Protein AF-A0A7X3VNU6-F1 (afdb_monomer_lite)

Radius of gyration: 30.71 Å; chains: 1; bounding box: 74×87×66 Å

Foldseek 3Di:
DVVVVVVVVVVVVVVVVVVVVVVVPDPQPWDFAFAQDDDDDPPPDPDPDPPPDDDDDDDDDDDDDDDDDDDDDDDDDDDDDPPDDDPDPPVVVVVVVVVVVVPPDDDPPPPPDPPPRPRPGDTDGLVRLLVVLLVLDALVVLCVVVVHDADPQQWDQDPPPRDRQKGWDPDPVVPDGIWIAGVPPGHPTGHNLSVQCVVVVHDSSVSSVVSCVVSVVGD

Sequence (219 aa):
MKRISIVITLLFCIGGLIALWNANRTPSEVITIYKTVPYTPKSIRPTPVQNVQSPTSVPVAETERTADPDEREKKEVLLEDDAKLMPEADAFSEWLEQLDTELSEGPLSEE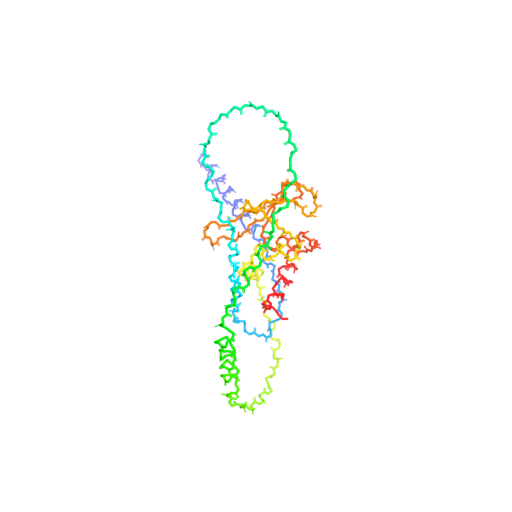RGEVAETDTATEIPYSELSRMVREAYTMESILNEYDIYVDELGKDVCPKCVTYNFHIARSQTGQDHDQWCCFECNPRGGDVIDFVSWMEGIDVTIAARDLAERAGLLK

Secondary structure (DSSP, 8-state):
-HHHHHHHHHHHHHHHHHHHHHHT-----EEEEE--S-------PPPP--------PPP-----------------------------SHHHHHHHHHHHHTTS----------------EEEEEHHHHHHHHHHH--HHHHHHHTT----TTSEE--TTT--S-EEEE--SSSSSPPEEEETTTEEEEESHHHHHHHHHT--HHHHHHHHHHHTTS--

Structure (mmCIF, N/CA/C/O backbone):
data_AF-A0A7X3VNU6-F1
#
_entry.id   AF-A0A7X3VNU6-F1
#
loop_
_atom_site.group_PDB
_atom_site.id
_atom_site.type_symbol
_atom_site.label_atom_id
_atom_site.label_alt_id
_atom_site.label_comp_id
_atom_site.label_asym_id
_atom_site.label_entity_id
_atom_site.label_seq_id
_atom_site.pdbx_PDB_ins_code
_atom_site.Cartn_x
_atom_site.Cartn_y
_atom_site.Cartn_z
_atom_site.occupancy
_atom_site.B_iso_or_equiv
_atom_site.auth_seq_id
_atom_site.auth_comp_id
_atom_site.auth_asym_id
_atom_site.auth_atom_id
_atom_site.pdbx_PDB_model_num
ATOM 1 N N . MET A 1 1 ? -18.177 56.290 -3.190 1.00 61.28 1 MET A N 1
ATOM 2 C CA . MET A 1 1 ? -18.758 55.042 -3.743 1.00 61.28 1 MET A CA 1
ATOM 3 C C . MET A 1 1 ? -17.722 53.973 -4.122 1.00 61.28 1 MET A C 1
ATOM 5 O O . MET A 1 1 ? -17.966 52.819 -3.815 1.00 61.28 1 MET A O 1
ATOM 9 N N . LYS A 1 2 ? -16.542 54.297 -4.683 1.00 66.62 2 LYS A N 1
ATOM 10 C CA . LYS A 1 2 ? -15.538 53.281 -5.099 1.00 66.62 2 LYS A CA 1
ATOM 11 C C . LYS A 1 2 ? -14.983 52.359 -3.992 1.00 66.62 2 LYS A C 1
ATOM 13 O O . LYS A 1 2 ? -14.611 51.234 -4.287 1.00 66.62 2 LYS A O 1
ATOM 18 N N . ARG A 1 3 ? -14.951 52.790 -2.723 1.00 70.75 3 ARG A N 1
ATOM 19 C CA . ARG A 1 3 ? -14.400 51.977 -1.615 1.00 70.75 3 ARG A CA 1
ATOM 20 C C . ARG A 1 3 ? -15.309 50.826 -1.162 1.00 70.75 3 ARG A C 1
ATOM 22 O O . ARG A 1 3 ? -14.803 49.839 -0.652 1.00 70.75 3 ARG A O 1
ATOM 29 N N . ILE A 1 4 ? -16.622 50.921 -1.390 1.00 80.12 4 ILE A N 1
ATOM 30 C CA . ILE A 1 4 ? -17.582 49.881 -0.973 1.00 80.12 4 ILE A CA 1
ATOM 31 C C . ILE A 1 4 ? -17.484 48.653 -1.893 1.00 80.12 4 ILE A C 1
ATOM 33 O O . ILE A 1 4 ? -17.593 47.523 -1.430 1.00 80.12 4 ILE A O 1
ATOM 37 N N . SER A 1 5 ? -17.178 48.860 -3.178 1.00 77.75 5 SER A N 1
ATOM 38 C CA . SER A 1 5 ? -17.085 47.769 -4.156 1.00 77.75 5 SER A CA 1
ATOM 39 C C . SER A 1 5 ? -15.941 46.790 -3.873 1.00 77.75 5 SER A C 1
ATOM 41 O O . SER A 1 5 ? -16.084 45.614 -4.170 1.00 77.75 5 SER A O 1
ATOM 43 N N . ILE A 1 6 ? -14.825 47.247 -3.292 1.00 81.31 6 ILE A N 1
ATOM 44 C CA . ILE A 1 6 ? -13.657 46.388 -3.021 1.00 81.31 6 ILE A CA 1
ATOM 45 C C . ILE A 1 6 ? -13.939 45.432 -1.853 1.00 81.31 6 ILE A C 1
ATOM 47 O O . ILE A 1 6 ? -13.538 44.273 -1.895 1.00 81.31 6 ILE A O 1
ATOM 51 N N . VAL A 1 7 ? -14.670 45.895 -0.833 1.00 81.00 7 VAL A N 1
ATOM 52 C CA . VAL A 1 7 ? -14.984 45.091 0.361 1.00 81.00 7 VAL A CA 1
ATOM 53 C C . VAL A 1 7 ? -15.926 43.935 0.017 1.00 81.00 7 VAL A C 1
ATOM 55 O O . VAL A 1 7 ? -15.736 42.824 0.503 1.00 81.00 7 VAL A O 1
ATOM 58 N N . ILE A 1 8 ? -16.900 44.167 -0.868 1.00 82.31 8 ILE A N 1
ATOM 59 C CA . ILE A 1 8 ? -17.864 43.137 -1.279 1.00 82.31 8 ILE A CA 1
ATOM 60 C C . ILE A 1 8 ? -17.162 42.025 -2.073 1.00 82.31 8 ILE A C 1
ATOM 62 O O . ILE A 1 8 ? -17.376 40.851 -1.784 1.00 82.31 8 ILE A O 1
ATOM 66 N N . THR A 1 9 ? -16.270 42.365 -3.010 1.00 82.06 9 THR A N 1
ATOM 67 C CA . THR A 1 9 ? -15.532 41.355 -3.789 1.00 82.06 9 THR A CA 1
ATOM 68 C C . THR A 1 9 ? -14.632 40.491 -2.903 1.00 82.06 9 THR A C 1
ATOM 70 O O . THR A 1 9 ? -14.572 39.279 -3.083 1.00 82.06 9 THR A O 1
ATOM 73 N N . LEU A 1 10 ? -13.979 41.089 -1.901 1.00 84.31 10 LEU A N 1
ATOM 74 C CA . LEU A 1 10 ? -13.117 40.364 -0.962 1.00 84.31 10 LEU A CA 1
ATOM 75 C C . LEU A 1 10 ? -13.906 39.368 -0.097 1.00 84.31 10 LEU A C 1
ATOM 77 O O . LEU A 1 10 ? -13.455 38.241 0.100 1.00 84.31 10 LEU A O 1
ATOM 81 N N . LEU A 1 11 ? -15.105 39.747 0.356 1.00 84.62 11 LEU A N 1
ATOM 82 C CA . LEU A 1 11 ? -15.984 38.857 1.121 1.00 84.62 11 LEU A CA 1
ATOM 83 C C . LEU A 1 11 ? -16.478 37.667 0.285 1.00 84.62 11 LEU A C 1
ATOM 85 O O . LEU A 1 11 ? -16.522 36.549 0.796 1.00 84.62 11 LEU A O 1
ATOM 89 N N . PHE A 1 12 ? -16.778 37.872 -1.003 1.00 83.19 12 PHE A N 1
ATOM 90 C CA . PHE A 1 12 ? -17.150 36.776 -1.904 1.00 83.19 12 PHE A CA 1
ATOM 91 C C . PHE A 1 12 ? -15.991 35.803 -2.159 1.00 83.19 12 PHE A C 1
ATOM 93 O O . PHE A 1 12 ? -16.209 34.592 -2.156 1.00 83.19 12 PHE A O 1
ATOM 100 N N . CYS A 1 13 ? -14.758 36.298 -2.308 1.00 84.06 13 CYS A N 1
ATOM 101 C CA . CYS A 1 13 ? -13.587 35.432 -2.477 1.00 84.06 13 CYS A CA 1
ATOM 102 C C . CYS A 1 13 ? -13.317 34.574 -1.232 1.00 84.06 13 CYS A C 1
ATOM 104 O O . CYS A 1 13 ? -13.060 33.378 -1.352 1.00 84.06 13 CYS A O 1
ATOM 106 N N . ILE A 1 14 ? -13.417 35.159 -0.034 1.00 85.38 14 ILE A N 1
ATOM 107 C CA . ILE A 1 14 ? -13.205 34.424 1.223 1.00 85.38 14 ILE A CA 1
ATOM 108 C C . ILE A 1 14 ? -14.324 33.395 1.440 1.00 85.38 14 ILE A C 1
ATOM 110 O O . ILE A 1 14 ? -14.041 32.248 1.782 1.00 85.38 14 ILE A O 1
ATOM 114 N N . GLY A 1 15 ? -15.583 33.763 1.178 1.00 83.56 15 GLY A N 1
ATOM 115 C CA . GLY A 1 15 ? -16.717 32.838 1.273 1.00 83.56 15 GLY A CA 1
ATOM 116 C C . GLY A 1 15 ? -16.603 31.648 0.314 1.00 83.56 15 GLY A C 1
ATOM 117 O O . GLY A 1 15 ? -16.855 30.513 0.715 1.00 83.56 15 GLY A O 1
ATOM 118 N N . GLY A 1 16 ? -16.150 31.887 -0.923 1.00 81.31 16 GLY A N 1
ATOM 119 C CA . GLY A 1 16 ? -15.901 30.830 -1.907 1.00 81.31 16 GLY A CA 1
ATOM 120 C C . GLY A 1 16 ? -14.796 29.862 -1.480 1.00 81.31 16 GLY A C 1
ATOM 121 O O . GLY A 1 16 ? -14.968 28.650 -1.597 1.00 81.31 16 GLY A O 1
ATOM 122 N N . LEU A 1 17 ? -13.698 30.375 -0.915 1.00 81.88 17 LEU A N 1
ATOM 123 C CA . LEU A 1 17 ? -12.600 29.543 -0.409 1.00 81.88 17 LEU A CA 1
ATOM 124 C C . LEU A 1 17 ? -13.029 28.677 0.784 1.00 81.88 17 LEU A C 1
ATOM 126 O O . LEU A 1 17 ? -12.665 27.506 0.842 1.00 81.88 17 LEU A O 1
ATOM 130 N N . ILE A 1 18 ? -13.846 29.207 1.698 1.00 79.06 18 ILE A N 1
ATOM 131 C CA . ILE A 1 18 ? -14.364 28.436 2.841 1.00 79.06 18 ILE A CA 1
ATOM 132 C C . ILE A 1 18 ? -15.341 27.346 2.374 1.00 79.06 18 ILE A C 1
ATOM 134 O O . ILE A 1 18 ? -15.288 26.221 2.869 1.00 79.06 18 ILE A O 1
ATOM 138 N N . ALA A 1 19 ? -16.206 27.646 1.399 1.00 75.00 19 ALA A N 1
ATOM 139 C CA . ALA A 1 19 ? -17.130 26.663 0.835 1.00 75.00 19 ALA A CA 1
ATOM 140 C C . ALA A 1 19 ? -16.390 25.522 0.116 1.00 75.00 19 ALA A C 1
ATOM 142 O O . ALA A 1 19 ? -16.727 24.358 0.318 1.00 75.00 19 ALA A O 1
ATOM 143 N N . LEU A 1 20 ? -15.340 25.839 -0.651 1.00 75.06 20 LEU A N 1
ATOM 144 C CA . LEU A 1 20 ? -14.456 24.846 -1.273 1.00 75.06 20 LEU A CA 1
ATOM 145 C C . LEU A 1 20 ? -13.730 23.988 -0.232 1.00 75.06 20 LEU A C 1
ATOM 147 O O . LEU A 1 20 ? -13.593 22.781 -0.418 1.00 75.06 20 LEU A O 1
ATOM 151 N N . TRP A 1 21 ? -13.310 24.585 0.884 1.00 74.25 21 TRP A N 1
ATOM 152 C CA . TRP A 1 21 ? -12.619 23.851 1.940 1.00 74.25 21 TRP A CA 1
ATOM 153 C C . TRP A 1 21 ? -13.542 22.881 2.691 1.00 74.25 21 TRP A C 1
ATOM 155 O O . TRP A 1 21 ? -13.126 21.773 3.023 1.00 74.25 21 TRP A O 1
ATOM 165 N N . ASN A 1 22 ? -14.811 23.252 2.891 1.00 70.44 22 ASN A N 1
ATOM 166 C CA . ASN A 1 22 ? -15.811 22.360 3.486 1.00 70.44 22 ASN A CA 1
ATOM 167 C C . ASN A 1 22 ? -16.333 21.299 2.511 1.00 70.44 22 ASN A C 1
ATOM 169 O O . ASN A 1 22 ? -16.587 20.179 2.939 1.00 70.44 22 ASN A O 1
ATOM 173 N N . ALA A 1 23 ? -16.461 21.608 1.217 1.00 67.19 23 ALA A N 1
ATOM 174 C CA . ALA A 1 23 ? -16.879 20.627 0.213 1.00 67.19 23 ALA A CA 1
ATOM 175 C C . ALA A 1 23 ? -15.852 19.497 0.029 1.00 67.19 23 ALA A C 1
ATOM 177 O O . ALA A 1 23 ? -16.220 18.390 -0.348 1.00 67.19 23 ALA A O 1
ATOM 178 N N . ASN A 1 24 ? -14.577 19.760 0.333 1.00 63.06 24 ASN A N 1
ATOM 179 C CA . ASN A 1 24 ? -13.514 18.761 0.248 1.00 63.06 24 ASN A CA 1
ATOM 180 C C . ASN A 1 24 ? -13.397 17.872 1.500 1.00 63.06 24 ASN A C 1
ATOM 182 O O . ASN A 1 24 ? -12.550 16.984 1.542 1.00 63.06 24 ASN A O 1
ATOM 186 N N . ARG A 1 25 ? -14.229 18.096 2.528 1.00 50.75 25 ARG A N 1
ATOM 187 C CA . ARG A 1 25 ? -14.423 17.126 3.610 1.00 50.75 25 ARG A CA 1
ATOM 188 C C . ARG A 1 25 ? -15.476 16.129 3.153 1.00 50.75 25 ARG A C 1
ATOM 190 O O . ARG A 1 25 ? -16.649 16.244 3.504 1.00 50.75 25 ARG A O 1
ATOM 197 N N . THR A 1 26 ? -15.057 15.179 2.326 1.00 53.78 26 THR A N 1
ATOM 198 C CA . THR A 1 26 ? -15.848 13.976 2.077 1.00 53.78 26 THR A CA 1
ATOM 199 C C . THR A 1 26 ? -16.214 13.344 3.424 1.00 53.78 26 THR A C 1
ATOM 201 O O . THR A 1 26 ? -15.378 13.332 4.334 1.00 53.78 26 THR A O 1
ATOM 204 N N . PRO A 1 27 ? -17.468 12.887 3.602 1.00 53.38 27 PRO A N 1
ATOM 205 C CA . PRO A 1 27 ? -17.862 12.191 4.818 1.00 53.38 27 PRO A CA 1
ATOM 206 C C . PRO A 1 27 ? -16.894 11.027 5.010 1.00 53.38 27 PRO A C 1
ATOM 208 O O . PRO A 1 27 ? -16.699 10.235 4.091 1.00 53.38 27 PRO A O 1
ATOM 211 N N . SER A 1 28 ? -16.232 10.986 6.167 1.00 54.31 28 SER A N 1
ATOM 212 C CA . SER A 1 28 ? -15.341 9.888 6.522 1.00 54.31 28 SER A CA 1
ATOM 213 C C . SER A 1 28 ? -16.142 8.602 6.408 1.00 54.31 28 SER A C 1
ATOM 215 O O . SER A 1 28 ? -17.115 8.424 7.142 1.00 54.31 28 SER A O 1
ATOM 217 N N . GLU A 1 29 ? -15.778 7.754 5.458 1.00 62.72 29 GLU A N 1
ATOM 218 C CA . GLU A 1 29 ? -16.404 6.458 5.274 1.00 62.72 29 GLU A CA 1
ATOM 219 C C . GLU A 1 29 ? -16.123 5.640 6.539 1.00 62.72 29 GLU A C 1
ATOM 221 O O . GLU A 1 29 ? -14.975 5.331 6.875 1.00 62.72 29 GLU A O 1
ATOM 226 N N . VAL A 1 30 ? -17.171 5.436 7.338 1.00 60.19 30 VAL A N 1
ATOM 227 C CA . VAL A 1 30 ? -17.093 4.668 8.577 1.00 60.19 30 VAL A CA 1
ATOM 228 C C . VAL A 1 30 ? -17.279 3.214 8.187 1.00 60.19 30 VAL A C 1
ATOM 230 O O . VAL A 1 30 ? -18.343 2.831 7.705 1.00 60.19 30 VAL A O 1
ATOM 233 N N . ILE A 1 31 ? -16.232 2.417 8.365 1.00 60.75 31 ILE A N 1
ATOM 234 C CA . ILE A 1 31 ? -16.285 0.980 8.127 1.00 60.75 31 ILE A CA 1
ATOM 235 C C . ILE A 1 31 ? -16.704 0.341 9.451 1.00 60.75 31 ILE A C 1
ATOM 237 O O . ILE A 1 31 ? -16.019 0.463 10.469 1.00 60.75 31 ILE A O 1
ATOM 241 N N . THR A 1 32 ? -17.863 -0.312 9.464 1.00 58.44 32 THR A N 1
ATOM 242 C CA . THR A 1 32 ? -18.320 -1.078 10.625 1.00 58.44 32 THR A CA 1
ATOM 243 C C . THR A 1 32 ? -17.527 -2.380 10.680 1.00 58.44 32 THR A C 1
ATOM 245 O O . THR A 1 32 ? -17.639 -3.207 9.776 1.00 58.44 32 THR A O 1
ATOM 248 N N . ILE A 1 33 ? -16.705 -2.559 11.716 1.00 56.56 33 ILE A N 1
ATOM 249 C CA . ILE A 1 33 ? -15.885 -3.759 11.902 1.00 56.56 33 ILE A CA 1
ATOM 250 C C . ILE A 1 33 ? -16.264 -4.413 13.234 1.00 56.56 33 ILE A C 1
ATOM 252 O O . ILE A 1 33 ? -16.458 -3.749 14.252 1.00 56.56 33 ILE A O 1
ATOM 256 N N . TYR A 1 34 ? -16.413 -5.731 13.246 1.00 47.00 34 TYR A N 1
ATOM 257 C CA . TYR A 1 34 ? -16.754 -6.474 14.455 1.00 47.00 34 TYR A CA 1
ATOM 258 C C . TYR A 1 34 ? -15.452 -6.826 15.186 1.00 47.00 34 TYR A C 1
ATOM 260 O O . TYR A 1 34 ? -14.608 -7.537 14.656 1.00 47.00 34 TYR A O 1
ATOM 268 N N . LYS A 1 35 ? -15.226 -6.266 16.381 1.00 47.06 35 LYS A N 1
ATOM 269 C CA . LYS A 1 35 ? -13.992 -6.484 17.153 1.00 47.06 35 LYS A CA 1
ATOM 270 C C . LYS A 1 35 ? -14.277 -7.438 18.305 1.00 47.06 35 LYS A C 1
ATOM 272 O O . LYS A 1 35 ? -14.935 -7.045 19.261 1.00 47.06 35 LYS A O 1
ATOM 277 N N . THR A 1 36 ? -13.750 -8.659 18.253 1.00 49.72 36 THR A N 1
ATOM 278 C CA . THR A 1 36 ? -13.991 -9.658 19.310 1.00 49.72 36 THR A CA 1
ATOM 279 C C . THR A 1 36 ? -12.900 -9.713 20.391 1.00 49.72 36 THR A C 1
ATOM 281 O O . THR A 1 36 ? -13.109 -10.369 21.404 1.00 49.72 36 THR A O 1
ATOM 284 N N . VAL A 1 37 ? -11.754 -9.012 20.267 1.00 47.19 37 VAL A N 1
ATOM 285 C CA . VAL A 1 37 ? -10.699 -9.008 21.316 1.00 47.19 37 VAL A CA 1
ATOM 286 C C . VAL A 1 37 ? -9.881 -7.695 21.344 1.00 47.19 37 VAL A C 1
ATOM 288 O O . VAL A 1 37 ? -9.545 -7.160 20.283 1.00 47.19 37 VAL A O 1
ATOM 291 N N . PRO A 1 38 ? -9.506 -7.149 22.523 1.00 51.75 38 PRO A N 1
ATOM 292 C CA . PRO A 1 38 ? -8.530 -6.062 22.624 1.00 51.75 38 PRO A CA 1
ATOM 293 C C . PRO A 1 38 ? -7.151 -6.489 22.092 1.00 51.75 38 PRO A C 1
ATOM 295 O O . PRO A 1 38 ? -6.518 -7.410 22.603 1.00 51.75 38 PRO A O 1
ATOM 298 N N . TYR A 1 39 ? -6.687 -5.794 21.053 1.00 48.38 39 TYR A N 1
ATOM 299 C CA . TYR A 1 39 ? -5.397 -6.023 20.406 1.00 48.38 39 TYR A CA 1
ATOM 300 C C . TYR A 1 39 ? -4.241 -5.503 21.266 1.00 48.38 39 TYR A C 1
ATOM 302 O O . TYR A 1 39 ? -4.232 -4.345 21.684 1.00 48.38 39 TYR A O 1
ATOM 310 N N . THR A 1 40 ? -3.240 -6.354 21.482 1.00 47.69 40 THR A N 1
ATOM 311 C CA . THR A 1 40 ? -1.895 -5.960 21.912 1.00 47.69 40 THR A CA 1
ATOM 312 C C . THR A 1 40 ? -0.971 -6.197 20.722 1.00 47.69 40 THR A C 1
ATOM 314 O O . THR A 1 40 ? -0.887 -7.342 20.273 1.00 47.69 40 THR A O 1
ATOM 317 N N . PRO A 1 41 ? -0.300 -5.167 20.176 1.00 45.47 41 PRO A N 1
ATOM 318 C CA . PRO A 1 41 ? 0.547 -5.350 19.011 1.00 45.47 41 PRO A CA 1
ATOM 319 C C . PRO A 1 41 ? 1.657 -6.356 19.270 1.00 45.47 41 PRO A C 1
ATOM 321 O O . PRO A 1 41 ? 2.604 -6.081 20.008 1.00 45.47 41 PRO A O 1
ATOM 324 N N . LYS A 1 42 ? 1.560 -7.522 18.622 1.00 43.78 42 LYS A N 1
ATOM 325 C CA . LYS A 1 42 ? 2.716 -8.389 18.423 1.00 43.78 42 LYS A CA 1
ATOM 326 C C . LYS A 1 42 ? 3.574 -7.708 17.371 1.00 43.78 42 LYS A C 1
ATOM 328 O O . LYS A 1 42 ? 3.296 -7.791 16.183 1.00 43.78 42 LYS A O 1
ATOM 333 N N . SER A 1 43 ? 4.599 -6.996 17.829 1.00 38.19 43 SER A N 1
ATOM 334 C CA . SER A 1 43 ? 5.671 -6.525 16.960 1.00 38.19 43 SER A CA 1
ATOM 335 C C . SER A 1 43 ? 6.275 -7.745 16.271 1.00 38.19 43 SER A C 1
ATOM 337 O O . SER A 1 43 ? 6.996 -8.527 16.892 1.00 38.19 43 SER A O 1
ATOM 339 N N . ILE A 1 44 ? 5.947 -7.924 14.993 1.00 43.09 44 ILE A N 1
ATOM 340 C CA . ILE A 1 44 ? 6.666 -8.837 14.116 1.00 43.09 44 ILE A CA 1
ATOM 341 C C . ILE A 1 44 ? 7.981 -8.119 13.834 1.00 43.09 44 ILE A C 1
ATOM 343 O O . ILE A 1 44 ? 8.105 -7.347 12.887 1.00 43.09 44 ILE A O 1
ATOM 347 N N . ARG A 1 45 ? 8.952 -8.263 14.744 1.00 38.22 45 ARG A N 1
ATOM 348 C CA . ARG A 1 45 ? 10.314 -7.844 14.429 1.00 38.22 45 ARG A CA 1
ATOM 349 C C . ARG A 1 45 ? 10.719 -8.617 13.176 1.00 38.22 45 ARG A C 1
ATOM 351 O O . ARG A 1 45 ? 10.569 -9.840 13.184 1.00 38.22 45 ARG A O 1
ATOM 358 N N . PRO A 1 46 ? 11.224 -7.946 12.131 1.00 42.94 46 PRO A N 1
ATOM 359 C CA . PRO A 1 46 ? 11.820 -8.660 11.020 1.00 42.94 46 PRO A CA 1
ATOM 360 C C . PRO A 1 46 ? 12.910 -9.563 11.596 1.00 42.94 46 PRO A C 1
ATOM 362 O O . PRO A 1 46 ? 13.775 -9.101 12.350 1.00 42.94 46 PRO A O 1
ATOM 365 N N . THR A 1 47 ? 12.820 -10.861 11.309 1.00 39.38 47 THR A N 1
ATOM 366 C CA . THR A 1 47 ? 13.889 -11.808 11.614 1.00 39.38 47 THR A CA 1
ATOM 367 C C . THR A 1 47 ? 15.169 -11.211 11.035 1.00 39.38 47 THR A C 1
ATOM 369 O O . THR A 1 47 ? 15.176 -10.885 9.846 1.00 39.38 47 THR A O 1
ATOM 372 N N . PRO A 1 48 ? 16.223 -10.983 11.839 1.00 39.75 48 PRO A N 1
ATOM 373 C CA . PRO A 1 48 ? 17.457 -10.429 11.315 1.00 39.75 48 PRO A CA 1
ATOM 374 C C . PRO A 1 48 ? 17.943 -11.355 10.206 1.00 39.75 48 PRO A C 1
ATOM 376 O O . PRO A 1 48 ? 18.214 -12.531 10.449 1.00 39.75 48 PRO A O 1
ATOM 379 N N . VAL A 1 49 ? 18.003 -10.826 8.984 1.00 44.38 49 VAL A N 1
ATOM 380 C CA . VAL A 1 49 ? 18.590 -11.522 7.845 1.00 44.38 49 VAL A CA 1
ATOM 381 C C . VAL A 1 49 ? 20.023 -11.832 8.253 1.00 44.38 49 VAL A C 1
ATOM 383 O O . VAL A 1 49 ? 20.828 -10.921 8.465 1.00 44.38 49 VAL A O 1
ATOM 386 N N . GLN A 1 50 ? 20.321 -13.115 8.463 1.00 39.19 50 GLN A N 1
ATOM 387 C CA . GLN A 1 50 ? 21.688 -13.570 8.656 1.00 39.19 50 GLN A CA 1
ATOM 388 C C . GLN A 1 50 ? 22.454 -13.143 7.410 1.00 39.19 50 GLN A C 1
ATOM 390 O O . GLN A 1 50 ? 22.221 -13.643 6.313 1.00 39.19 50 GLN A O 1
ATOM 395 N N . ASN A 1 51 ? 23.312 -12.147 7.596 1.00 42.41 51 ASN A N 1
ATOM 396 C CA . ASN A 1 51 ? 24.175 -11.596 6.575 1.00 42.41 51 ASN A CA 1
ATOM 397 C C . ASN A 1 51 ? 25.111 -12.723 6.117 1.00 42.41 51 ASN A C 1
ATOM 399 O O . ASN A 1 51 ? 26.110 -13.012 6.778 1.00 42.41 51 ASN A O 1
ATOM 403 N N . VAL A 1 52 ? 24.744 -13.425 5.042 1.00 44.12 52 VAL A N 1
ATOM 404 C CA . VAL A 1 52 ? 25.621 -14.403 4.401 1.00 44.12 52 VAL A CA 1
ATOM 405 C C . VAL A 1 52 ? 26.789 -13.599 3.854 1.00 44.12 52 VAL A C 1
ATOM 407 O O . VAL A 1 52 ? 26.638 -12.813 2.924 1.00 44.12 52 VAL A O 1
ATOM 410 N N . GLN A 1 53 ? 27.937 -13.739 4.515 1.00 41.03 53 GLN A N 1
ATOM 411 C CA . GLN A 1 53 ? 29.188 -13.095 4.144 1.00 41.03 53 GLN A CA 1
ATOM 412 C C . GLN A 1 53 ? 29.480 -13.334 2.661 1.00 41.03 53 GLN A C 1
ATOM 414 O O . GLN A 1 53 ? 29.816 -14.444 2.250 1.00 41.03 53 GLN A O 1
ATOM 419 N N . SER A 1 54 ? 29.390 -12.269 1.868 1.00 43.28 54 SER A N 1
ATOM 420 C CA . SER A 1 54 ? 29.985 -12.223 0.538 1.00 43.28 54 SER A CA 1
ATOM 421 C C . SER A 1 54 ? 31.491 -12.494 0.655 1.00 43.28 54 SER A C 1
ATOM 423 O O . SER A 1 54 ? 32.147 -11.898 1.517 1.00 43.28 54 SER A O 1
ATOM 425 N N . PRO A 1 55 ? 32.071 -13.370 -0.183 1.00 51.12 55 PRO A N 1
ATOM 426 C CA . PRO A 1 55 ? 33.495 -13.649 -0.141 1.00 51.12 55 PRO A CA 1
ATOM 427 C C . PRO A 1 55 ? 34.292 -12.391 -0.501 1.00 51.12 55 PRO A C 1
ATOM 429 O O . PRO A 1 55 ? 34.067 -11.748 -1.526 1.00 51.12 55 PRO A O 1
ATOM 432 N N . THR A 1 56 ? 35.235 -12.060 0.377 1.00 52.97 56 THR A N 1
ATOM 433 C CA . THR A 1 56 ? 36.225 -10.992 0.246 1.00 52.97 56 THR A CA 1
ATOM 434 C C . THR A 1 56 ? 36.899 -11.017 -1.128 1.00 52.97 56 THR A C 1
ATOM 436 O O . THR A 1 56 ? 37.645 -11.941 -1.452 1.00 52.97 56 THR A O 1
ATOM 439 N N . SER A 1 57 ? 36.687 -9.969 -1.925 1.00 44.91 57 SER A N 1
ATOM 440 C CA . SER A 1 57 ? 37.459 -9.708 -3.140 1.00 44.91 57 SER A CA 1
ATOM 441 C C . SER A 1 57 ? 38.902 -9.342 -2.774 1.00 44.91 57 SER A C 1
ATOM 443 O O . SER A 1 57 ? 39.150 -8.333 -2.111 1.00 44.91 57 SER A O 1
ATOM 445 N N . VAL A 1 58 ? 39.849 -10.173 -3.206 1.00 52.34 58 VAL A N 1
ATOM 446 C CA . VAL A 1 58 ? 41.300 -9.957 -3.099 1.00 52.34 58 VAL A CA 1
ATOM 447 C C . VAL A 1 58 ? 41.711 -8.755 -3.970 1.00 52.34 58 VAL A C 1
ATOM 449 O O . VAL A 1 58 ? 41.205 -8.632 -5.088 1.00 52.34 58 VAL A O 1
ATOM 452 N N . PRO A 1 59 ? 42.627 -7.872 -3.525 1.00 40.47 59 PRO A N 1
ATOM 453 C CA . PRO A 1 59 ? 43.124 -6.787 -4.363 1.00 40.47 59 PRO A CA 1
ATOM 454 C C . PRO A 1 59 ? 44.004 -7.354 -5.485 1.00 40.47 59 PRO A C 1
ATOM 456 O O . PRO A 1 59 ? 45.037 -7.974 -5.233 1.00 40.47 59 PRO A O 1
ATOM 459 N N . VAL A 1 60 ? 43.593 -7.133 -6.733 1.00 43.12 60 VAL A N 1
ATOM 460 C CA . VAL A 1 60 ? 44.410 -7.418 -7.918 1.00 43.12 60 VAL A CA 1
ATOM 461 C C . VAL A 1 60 ? 45.478 -6.333 -8.018 1.00 43.12 60 VAL A C 1
ATOM 463 O O . VAL A 1 60 ? 45.175 -5.170 -8.275 1.00 43.12 60 VAL A O 1
ATOM 466 N N . ALA A 1 61 ? 46.729 -6.716 -7.772 1.00 44.59 61 ALA A N 1
ATOM 467 C CA . ALA A 1 61 ? 47.886 -5.871 -8.016 1.00 44.59 61 ALA A CA 1
ATOM 468 C C . ALA A 1 61 ? 48.087 -5.689 -9.529 1.00 44.59 61 ALA A C 1
ATOM 470 O O . ALA A 1 61 ? 48.190 -6.666 -10.275 1.00 44.59 61 ALA A O 1
ATOM 471 N N . GLU A 1 62 ? 48.154 -4.432 -9.968 1.00 45.72 62 GLU A N 1
ATOM 472 C CA . GLU A 1 62 ? 48.579 -4.049 -11.312 1.00 45.72 62 GLU A CA 1
ATOM 473 C C . GLU A 1 62 ? 49.951 -4.661 -11.608 1.00 45.72 62 GLU A C 1
ATOM 475 O O . GLU A 1 62 ? 50.946 -4.350 -10.954 1.00 45.72 62 GLU A O 1
ATOM 480 N N . THR A 1 63 ? 50.007 -5.534 -12.613 1.00 42.56 63 THR A N 1
ATOM 481 C CA . THR A 1 63 ? 51.269 -5.929 -13.235 1.00 42.56 63 THR A CA 1
ATOM 482 C C . THR A 1 63 ? 51.197 -5.519 -14.695 1.00 42.56 63 THR A C 1
ATOM 484 O O . THR A 1 63 ? 50.372 -6.014 -15.462 1.00 42.56 63 THR A O 1
ATOM 487 N N . GLU A 1 64 ? 52.034 -4.553 -15.059 1.00 45.56 64 GLU A N 1
ATOM 488 C CA . GLU A 1 64 ? 52.294 -4.189 -16.442 1.00 45.56 64 GLU A CA 1
ATOM 489 C C . GLU A 1 64 ? 52.772 -5.402 -17.261 1.00 45.56 64 GLU A C 1
ATOM 491 O O . GLU A 1 64 ? 53.569 -6.216 -16.797 1.00 45.56 64 GLU A O 1
ATOM 496 N N . ARG A 1 65 ? 52.413 -5.337 -18.549 1.00 41.34 65 ARG A N 1
ATOM 497 C CA . ARG A 1 65 ? 53.230 -5.648 -19.735 1.00 41.34 65 ARG A CA 1
ATOM 498 C C . ARG A 1 65 ? 53.023 -6.970 -20.497 1.00 41.34 65 ARG A C 1
ATOM 500 O O . ARG A 1 65 ? 53.444 -8.047 -20.099 1.00 41.34 65 ARG A O 1
ATOM 507 N N . THR A 1 66 ? 52.678 -6.711 -21.764 1.00 40.81 66 THR A N 1
ATOM 508 C CA . THR A 1 66 ? 53.110 -7.338 -23.030 1.00 40.81 66 THR A CA 1
ATOM 509 C C . THR A 1 66 ? 52.360 -8.559 -23.558 1.00 40.81 66 THR A C 1
ATOM 511 O O . THR A 1 66 ? 52.155 -9.558 -22.885 1.00 40.81 66 THR A O 1
ATOM 514 N N . ALA A 1 67 ? 51.983 -8.409 -24.828 1.00 45.41 67 ALA A N 1
ATOM 515 C CA . ALA A 1 67 ? 51.368 -9.374 -25.719 1.00 45.41 67 ALA A CA 1
ATOM 516 C C . ALA A 1 67 ? 52.297 -10.549 -26.05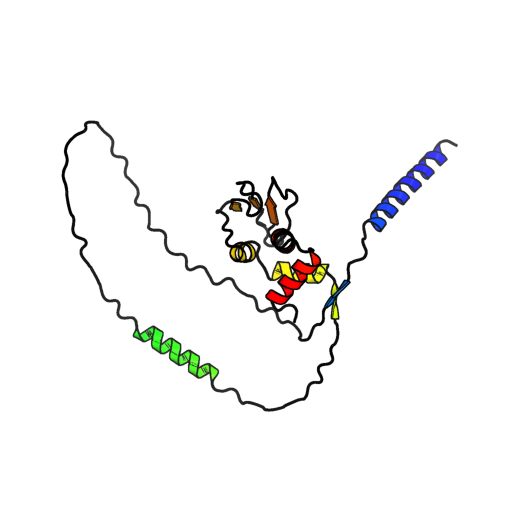6 1.00 45.41 67 ALA A C 1
ATOM 518 O O . ALA A 1 67 ? 53.482 -10.322 -26.285 1.00 45.41 67 ALA A O 1
ATOM 519 N N . ASP A 1 68 ? 51.745 -11.758 -26.145 1.00 39.00 68 ASP A N 1
ATOM 520 C CA . ASP A 1 68 ? 51.567 -12.535 -27.389 1.00 39.00 68 ASP A CA 1
ATOM 521 C C . ASP A 1 68 ? 50.699 -13.779 -27.071 1.00 39.00 68 ASP A C 1
ATOM 523 O O . ASP A 1 68 ? 50.626 -14.170 -25.900 1.00 39.00 68 ASP A O 1
ATOM 527 N N . PRO A 1 69 ? 49.989 -14.381 -28.045 1.00 59.03 69 PRO A N 1
ATOM 528 C CA . PRO A 1 69 ? 49.142 -15.541 -27.830 1.00 59.03 69 PRO A CA 1
ATOM 529 C C . PRO A 1 69 ? 49.912 -16.842 -28.092 1.00 59.03 69 PRO A C 1
ATOM 531 O O . PRO A 1 69 ? 50.899 -16.845 -28.820 1.00 59.03 69 PRO A O 1
ATOM 534 N N . ASP A 1 70 ? 49.370 -17.932 -27.553 1.00 45.06 70 ASP A N 1
ATOM 535 C CA . ASP A 1 70 ? 49.410 -19.320 -28.042 1.00 45.06 70 ASP A CA 1
ATOM 536 C C . ASP A 1 70 ? 49.767 -20.340 -26.945 1.00 45.06 70 ASP A C 1
ATOM 538 O O . ASP A 1 70 ? 50.497 -20.070 -25.997 1.00 45.06 70 ASP A O 1
ATO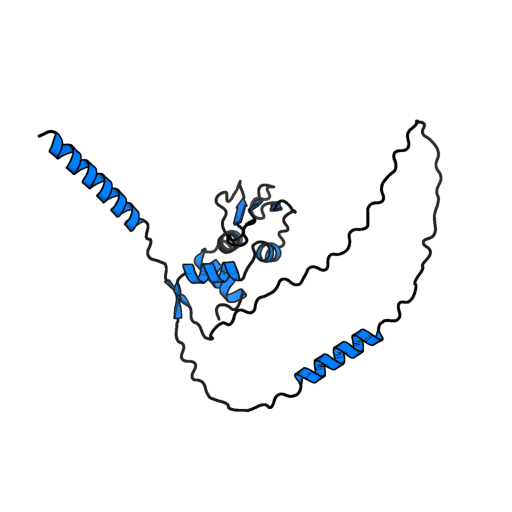M 542 N N . GLU A 1 71 ? 49.196 -21.524 -27.140 1.00 45.78 71 GLU A N 1
ATOM 543 C CA . GLU A 1 71 ? 49.434 -22.796 -26.460 1.00 45.78 71 GLU A CA 1
ATOM 544 C C . GLU A 1 71 ? 48.662 -23.099 -25.162 1.00 45.78 71 GLU A C 1
ATOM 546 O O . GLU A 1 71 ? 49.029 -22.798 -24.031 1.00 45.78 71 GLU A O 1
ATOM 551 N N . ARG A 1 72 ? 47.551 -23.814 -25.393 1.00 49.97 72 ARG A N 1
ATOM 552 C CA . ARG A 1 72 ? 47.201 -25.098 -24.764 1.00 49.97 72 ARG A CA 1
ATOM 553 C C . ARG A 1 72 ? 48.088 -25.509 -23.582 1.00 49.97 72 ARG A C 1
ATOM 555 O O . ARG A 1 72 ? 49.193 -25.979 -23.800 1.00 49.97 72 ARG A O 1
ATOM 562 N N . GLU A 1 73 ? 47.489 -25.630 -22.400 1.00 44.09 73 GLU A N 1
ATOM 563 C CA . GLU A 1 73 ? 47.732 -26.812 -21.572 1.00 44.09 73 GLU A CA 1
ATOM 564 C C . GLU A 1 73 ? 46.611 -27.054 -20.560 1.00 44.09 73 GLU A C 1
ATOM 566 O O . GLU A 1 73 ? 46.122 -26.171 -19.860 1.00 44.09 73 GLU A O 1
ATOM 571 N N . LYS A 1 74 ? 46.177 -28.308 -20.545 1.00 52.53 74 LYS A N 1
ATOM 572 C CA . LYS A 1 74 ? 45.157 -28.890 -19.687 1.00 52.53 74 LYS A CA 1
ATOM 573 C C . LYS A 1 74 ? 45.809 -29.138 -18.323 1.00 52.53 74 LYS A C 1
ATOM 575 O O . LYS A 1 74 ? 46.766 -29.904 -18.258 1.00 52.53 74 LYS A O 1
ATOM 580 N N . LYS A 1 75 ? 45.300 -28.537 -17.247 1.00 44.94 75 LYS A N 1
ATOM 581 C CA . LYS A 1 75 ? 45.716 -28.882 -15.880 1.00 44.94 75 LYS A CA 1
ATOM 582 C C . LYS A 1 75 ? 44.496 -29.056 -14.984 1.00 44.94 75 LYS A C 1
ATOM 584 O O . LYS A 1 75 ? 43.884 -28.092 -14.541 1.00 44.94 75 LYS A O 1
ATOM 589 N N . GLU A 1 76 ? 44.147 -30.321 -14.774 1.00 50.06 76 GLU A N 1
ATOM 590 C CA . GLU A 1 76 ? 43.409 -30.772 -13.599 1.00 50.06 76 GLU A CA 1
ATOM 591 C C . GLU A 1 76 ? 44.236 -30.414 -12.360 1.00 50.06 76 GLU A C 1
ATOM 593 O O . GLU A 1 76 ? 45.426 -30.730 -12.292 1.00 50.06 76 GLU A O 1
ATOM 598 N N . VAL A 1 77 ? 43.617 -29.744 -11.391 1.00 44.41 77 VAL A N 1
ATOM 599 C CA . VAL A 1 77 ? 44.172 -29.578 -10.047 1.00 44.41 77 VAL A CA 1
ATOM 600 C C . VAL A 1 77 ? 43.110 -30.061 -9.070 1.00 44.41 77 VAL A C 1
ATOM 602 O O . VAL A 1 77 ? 41.960 -29.627 -9.122 1.00 44.41 77 VAL A O 1
ATOM 605 N N . LEU A 1 78 ? 43.525 -31.034 -8.262 1.00 41.12 78 LEU A N 1
ATOM 606 C CA . LEU A 1 78 ? 42.755 -31.723 -7.240 1.00 41.12 78 LEU A CA 1
ATOM 607 C C . LEU A 1 78 ? 42.129 -30.740 -6.244 1.00 41.12 78 LEU A C 1
ATOM 609 O O . LEU A 1 78 ? 42.809 -29.856 -5.729 1.00 41.12 78 LEU A O 1
ATOM 613 N N . LEU A 1 79 ? 40.850 -30.958 -5.937 1.00 41.28 79 LEU A N 1
ATOM 614 C CA . LEU A 1 79 ? 40.215 -30.456 -4.724 1.00 41.28 79 LEU A CA 1
ATOM 615 C C . LEU A 1 79 ? 40.649 -31.377 -3.575 1.00 41.28 79 LEU A C 1
ATOM 617 O O . LEU A 1 79 ? 40.229 -32.532 -3.522 1.00 41.28 79 LEU A O 1
ATOM 621 N N . GLU A 1 80 ? 41.537 -30.895 -2.708 1.00 46.28 80 GLU A N 1
ATOM 622 C CA . GLU A 1 80 ? 41.830 -31.531 -1.421 1.00 46.28 80 GLU A CA 1
ATOM 623 C C . GLU A 1 80 ? 40.695 -31.208 -0.437 1.00 46.28 80 GLU A C 1
ATOM 625 O O . GLU A 1 80 ? 40.460 -30.052 -0.084 1.00 46.28 80 GLU A O 1
ATOM 630 N N . ASP A 1 81 ? 39.973 -32.257 -0.036 1.00 49.81 81 ASP A N 1
ATOM 631 C CA . ASP A 1 81 ? 39.012 -32.274 1.066 1.00 49.81 81 ASP A CA 1
ATOM 632 C C . ASP A 1 81 ? 39.751 -32.109 2.403 1.00 49.81 81 ASP A C 1
ATOM 634 O O . ASP A 1 81 ? 40.259 -33.078 2.969 1.00 49.81 81 ASP A O 1
ATOM 638 N N . ASP A 1 82 ? 39.761 -30.894 2.951 1.00 43.00 82 ASP A N 1
ATOM 639 C CA . ASP A 1 82 ? 40.102 -30.649 4.356 1.00 43.00 82 ASP A CA 1
ATOM 640 C C . ASP A 1 82 ? 38.813 -30.535 5.189 1.00 43.00 82 ASP A C 1
ATOM 642 O O . ASP A 1 82 ? 38.387 -29.468 5.639 1.00 43.00 82 ASP A O 1
ATOM 646 N N . ALA A 1 83 ? 38.171 -31.684 5.412 1.00 45.28 83 ALA A N 1
ATOM 647 C CA . ALA A 1 83 ? 37.095 -31.841 6.386 1.00 45.28 83 ALA A CA 1
ATOM 648 C C . ALA A 1 83 ? 37.677 -31.845 7.810 1.00 45.28 83 ALA A C 1
ATOM 650 O O . ALA A 1 83 ? 37.878 -32.891 8.434 1.00 45.28 83 ALA A O 1
ATOM 651 N N . LYS A 1 84 ? 37.960 -30.654 8.345 1.00 45.16 84 LYS A N 1
ATOM 652 C CA . LYS A 1 84 ? 38.336 -30.486 9.750 1.00 45.16 84 LYS A CA 1
ATOM 653 C C . LYS A 1 84 ? 37.081 -30.369 10.617 1.00 45.16 84 LYS A C 1
ATOM 655 O O . LYS A 1 84 ? 36.446 -29.324 10.701 1.00 45.16 84 LYS A O 1
ATOM 660 N N . LEU A 1 85 ? 36.765 -31.495 11.251 1.00 48.88 85 LEU A N 1
ATOM 661 C CA . LEU A 1 85 ? 35.825 -31.693 12.356 1.00 48.88 85 LEU A CA 1
ATOM 662 C C . LEU A 1 85 ? 35.775 -30.496 13.328 1.00 48.88 85 LEU A C 1
ATOM 664 O O . LEU A 1 85 ? 36.768 -30.191 13.991 1.00 48.88 85 LEU A O 1
ATOM 668 N N . MET A 1 86 ? 34.601 -29.873 13.455 1.00 49.56 86 MET A N 1
ATOM 669 C CA . MET A 1 86 ? 34.248 -28.999 14.579 1.00 49.56 86 MET A CA 1
ATOM 670 C C . MET A 1 86 ? 33.485 -29.828 15.626 1.00 49.56 86 MET A C 1
ATOM 672 O O . MET A 1 86 ? 32.469 -30.431 15.275 1.00 49.56 86 MET A O 1
ATOM 676 N N . PRO A 1 87 ? 33.938 -29.891 16.892 1.00 50.28 87 PRO A N 1
ATOM 677 C CA . PRO A 1 87 ? 33.220 -30.557 17.968 1.00 50.28 87 PRO A CA 1
ATOM 678 C C . PRO A 1 87 ? 32.423 -29.521 18.775 1.00 50.28 87 PRO A C 1
ATOM 680 O O . PRO A 1 87 ? 32.892 -29.067 19.809 1.00 50.28 87 PRO A O 1
ATOM 683 N N . GLU A 1 88 ? 31.239 -29.119 18.308 1.00 55.84 88 GLU A N 1
ATOM 684 C CA . GLU A 1 88 ? 30.337 -28.237 19.083 1.00 55.84 88 GLU A CA 1
ATOM 685 C C . GLU A 1 88 ? 28.852 -28.629 18.937 1.00 55.84 88 GLU A C 1
ATOM 687 O O . GLU A 1 88 ? 27.961 -27.787 18.957 1.00 55.84 88 GLU A O 1
ATOM 692 N N . ALA A 1 89 ? 28.556 -29.926 18.795 1.00 55.75 89 ALA A N 1
ATOM 693 C CA . ALA A 1 89 ? 27.171 -30.418 18.783 1.00 55.75 89 ALA A CA 1
ATOM 694 C C . ALA A 1 89 ? 26.543 -30.512 20.193 1.00 55.75 89 ALA A C 1
ATOM 696 O O . ALA A 1 89 ? 25.317 -30.500 20.328 1.00 55.75 89 ALA A O 1
ATOM 697 N N . ASP A 1 90 ? 27.366 -30.560 21.245 1.00 56.62 90 ASP A N 1
ATOM 698 C CA . ASP A 1 90 ? 26.886 -30.846 22.602 1.00 56.62 90 ASP A CA 1
ATOM 699 C C . ASP A 1 90 ? 26.315 -29.598 23.303 1.00 56.62 90 ASP A C 1
ATOM 701 O O . ASP A 1 90 ? 25.289 -29.681 23.973 1.00 56.62 90 ASP A O 1
ATOM 705 N N . ALA A 1 91 ? 26.888 -28.412 23.065 1.00 57.06 91 ALA A N 1
ATOM 706 C CA . ALA A 1 91 ? 26.444 -27.173 23.718 1.00 57.06 91 ALA A CA 1
ATOM 707 C C . ALA A 1 91 ? 25.090 -26.649 23.196 1.00 57.06 91 ALA A C 1
ATOM 709 O O . ALA A 1 91 ? 24.365 -25.961 23.913 1.00 57.06 91 ALA A O 1
ATOM 710 N N . PHE A 1 92 ? 24.730 -26.973 21.951 1.00 58.25 92 PHE A N 1
ATOM 711 C CA . PHE A 1 92 ? 23.451 -26.558 21.367 1.00 58.25 92 PHE A CA 1
ATOM 712 C C . PHE A 1 92 ? 22.289 -27.458 21.813 1.00 58.25 92 PHE A C 1
ATOM 714 O O . PHE A 1 92 ? 21.164 -26.986 21.968 1.00 58.25 92 PHE A O 1
ATOM 721 N N . SER A 1 93 ? 22.566 -28.739 22.071 1.00 61.34 93 SER A N 1
ATOM 722 C CA . SER A 1 93 ? 21.552 -29.685 22.548 1.00 61.34 93 SER A CA 1
ATOM 723 C C . SER A 1 93 ? 21.178 -29.431 24.014 1.00 61.34 93 SER A C 1
ATOM 725 O O . SER A 1 93 ? 19.993 -29.447 24.336 1.00 61.34 93 SER A O 1
ATOM 727 N N . GLU A 1 94 ? 22.144 -29.083 24.878 1.00 62.75 94 GLU A N 1
ATOM 728 C CA . GLU A 1 94 ? 21.858 -28.684 26.272 1.00 62.75 94 GLU A CA 1
ATOM 729 C C . GLU A 1 94 ? 21.004 -27.407 26.361 1.00 62.75 94 GLU A C 1
ATOM 731 O O . GLU A 1 94 ? 20.156 -27.282 27.245 1.00 62.75 94 GLU A O 1
ATOM 736 N N . TRP A 1 95 ? 21.170 -26.468 25.425 1.00 65.81 95 TRP A N 1
ATOM 737 C CA . TRP A 1 95 ? 20.361 -25.246 25.400 1.00 65.81 95 TRP A CA 1
ATOM 738 C C . TRP A 1 95 ? 18.891 -25.510 25.022 1.00 65.81 95 TRP A C 1
ATOM 740 O O . TRP A 1 95 ? 17.996 -24.844 25.542 1.00 65.81 95 TRP A O 1
ATOM 750 N N . LEU A 1 96 ? 18.622 -26.500 24.160 1.00 60.16 96 LEU A N 1
ATOM 751 C CA . LEU A 1 96 ? 17.256 -26.865 23.761 1.00 60.16 96 LEU A CA 1
ATOM 752 C C . LEU A 1 96 ? 16.476 -27.567 24.884 1.00 60.16 96 LEU A C 1
ATOM 754 O O . LEU A 1 96 ? 15.290 -27.288 25.053 1.00 60.16 96 LEU A O 1
ATOM 758 N N . GLU A 1 97 ? 17.122 -28.415 25.691 1.00 63.91 97 GLU A N 1
ATOM 759 C CA . GLU A 1 97 ? 16.463 -29.078 26.833 1.00 63.91 97 GLU A CA 1
ATOM 760 C C . GLU A 1 97 ? 16.109 -28.096 27.964 1.00 63.91 97 GLU A C 1
ATOM 762 O O . GLU A 1 97 ? 15.099 -28.258 28.658 1.00 63.91 97 GLU A O 1
ATOM 767 N N . GLN A 1 98 ? 16.893 -27.028 28.126 1.00 62.03 98 GLN A N 1
ATOM 768 C CA . GLN A 1 98 ? 16.633 -26.013 29.146 1.00 62.03 98 GLN A CA 1
ATOM 769 C C . GLN A 1 98 ? 15.402 -25.147 28.817 1.00 62.03 98 GLN A C 1
ATOM 771 O O . GLN A 1 98 ? 14.726 -24.670 29.727 1.00 62.03 98 GLN A O 1
ATOM 776 N N . LEU A 1 99 ? 15.062 -25.010 27.530 1.00 57.94 99 LEU A N 1
ATOM 777 C CA . LEU A 1 99 ? 13.912 -24.233 27.055 1.00 57.94 99 LEU A CA 1
ATOM 778 C C . LEU A 1 99 ? 12.578 -24.989 27.192 1.00 57.94 99 LEU A C 1
ATOM 780 O O . LEU A 1 99 ? 11.543 -24.364 27.418 1.00 57.94 99 LEU A O 1
ATOM 784 N N . ASP A 1 100 ? 12.602 -26.322 27.108 1.00 55.22 100 ASP A N 1
ATOM 785 C CA . ASP A 1 100 ? 11.407 -27.169 27.269 1.00 55.22 100 ASP A CA 1
ATOM 786 C C . ASP A 1 100 ? 10.968 -27.263 28.746 1.00 55.22 100 ASP A C 1
ATOM 788 O O . ASP A 1 100 ? 9.783 -27.366 29.066 1.00 55.22 100 ASP A O 1
ATOM 792 N N . THR A 1 101 ? 11.920 -27.124 29.677 1.00 57.50 101 THR A N 1
ATOM 793 C CA . THR A 1 101 ? 11.655 -27.225 31.122 1.00 57.50 101 THR A CA 1
ATOM 794 C C . THR A 1 101 ? 10.999 -25.958 31.700 1.00 57.50 101 THR A C 1
ATOM 796 O O . THR A 1 101 ? 10.190 -26.054 32.621 1.00 57.50 101 THR A O 1
ATOM 799 N N . GLU A 1 102 ? 11.263 -24.767 31.145 1.00 56.16 102 GLU A N 1
ATOM 800 C CA . GLU A 1 102 ? 10.637 -23.510 31.611 1.00 56.16 102 GLU A CA 1
ATOM 801 C C . GLU A 1 102 ? 9.189 -23.309 31.119 1.00 56.16 102 GLU A C 1
ATOM 803 O O . GLU A 1 102 ? 8.479 -22.440 31.625 1.00 56.16 102 GLU A O 1
ATOM 808 N N . LEU A 1 103 ? 8.712 -24.126 30.173 1.00 54.22 103 LEU A N 1
ATOM 809 C CA . LEU A 1 103 ? 7.3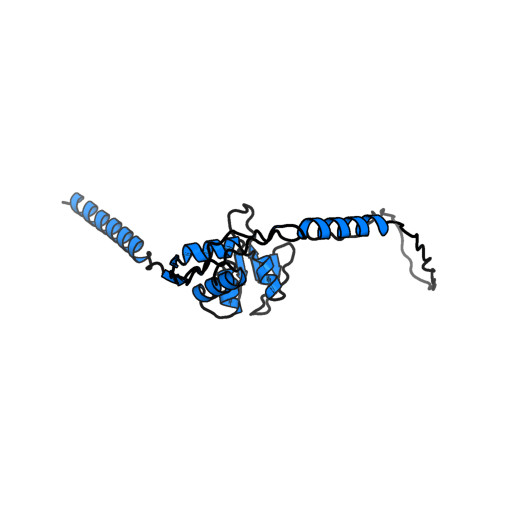50 -24.041 29.629 1.00 54.22 103 LEU A CA 1
ATOM 810 C C . LEU A 1 103 ? 6.335 -24.963 30.325 1.00 54.22 103 LEU A C 1
ATOM 812 O O . LEU A 1 103 ? 5.136 -24.827 30.074 1.00 54.22 103 LEU A O 1
ATOM 816 N N . SER A 1 104 ? 6.773 -25.874 31.204 1.00 49.94 104 SER A N 1
ATOM 817 C CA . SER A 1 104 ? 5.910 -26.959 31.700 1.00 49.94 104 SER A CA 1
ATOM 818 C C . SER A 1 104 ? 5.285 -26.765 33.092 1.00 49.94 104 SER A C 1
ATOM 820 O O . SER A 1 104 ? 4.514 -27.630 33.508 1.00 49.94 104 SER A O 1
ATOM 822 N N . GLU A 1 105 ? 5.520 -25.666 33.818 1.00 52.56 105 GLU A N 1
ATOM 823 C CA . GLU A 1 105 ? 4.914 -25.481 35.153 1.00 52.56 105 GLU A CA 1
ATOM 824 C C . GLU A 1 105 ? 4.275 -24.100 35.355 1.00 52.56 105 GLU A C 1
ATOM 826 O O . GLU A 1 105 ? 4.798 -23.212 36.024 1.00 52.56 105 GLU A O 1
ATOM 831 N N . GLY A 1 106 ? 3.066 -23.947 34.812 1.00 46.34 106 GLY A N 1
ATOM 832 C CA . GLY A 1 106 ? 2.092 -22.951 35.255 1.00 46.34 106 GLY A CA 1
ATOM 833 C C . GLY A 1 106 ? 0.813 -23.654 35.729 1.00 46.34 106 GLY A C 1
ATOM 834 O O . GLY A 1 106 ? 0.282 -24.482 34.988 1.00 46.34 106 GLY A O 1
ATOM 835 N N . PRO A 1 107 ? 0.293 -23.378 36.940 1.00 46.47 107 PRO A N 1
ATOM 836 C CA . PRO A 1 107 ? -0.914 -24.027 37.439 1.00 46.47 107 PRO A CA 1
ATOM 837 C C . PRO A 1 107 ? -2.126 -23.644 36.580 1.00 46.47 107 PRO A C 1
ATOM 839 O O . PRO A 1 107 ? -2.504 -22.474 36.494 1.00 46.47 107 PRO A O 1
ATOM 842 N N . LEU A 1 108 ? -2.751 -24.652 35.964 1.00 51.59 108 LEU A N 1
ATOM 843 C CA . LEU A 1 108 ? -4.045 -24.550 35.293 1.00 51.59 108 LEU A CA 1
ATOM 844 C C . LEU A 1 108 ? -5.135 -24.265 36.333 1.00 51.59 108 LEU A C 1
ATOM 846 O O . LEU A 1 108 ? -5.745 -25.166 36.904 1.00 51.59 108 LEU A O 1
ATOM 850 N N . SER A 1 109 ? -5.364 -22.981 36.587 1.00 44.66 109 SER A N 1
ATOM 851 C CA . SER A 1 109 ? -6.577 -22.488 37.226 1.00 44.66 109 SER A CA 1
ATOM 852 C C . SER A 1 109 ? -7.720 -22.566 36.212 1.00 44.66 109 SER A C 1
ATOM 854 O O . SER A 1 109 ? -7.943 -21.633 35.441 1.00 44.66 109 SER A O 1
ATOM 856 N N . GLU A 1 110 ? -8.435 -23.693 36.197 1.00 51.69 110 GLU A N 1
ATOM 857 C CA . GLU A 1 110 ? -9.734 -23.828 35.534 1.00 51.69 110 GLU A CA 1
ATOM 858 C C . GLU A 1 110 ? -10.776 -22.945 36.239 1.00 51.69 110 GLU A C 1
ATOM 860 O O . GLU A 1 110 ? -11.538 -23.402 37.088 1.00 51.69 110 GLU A O 1
ATOM 865 N N . GLU A 1 111 ? -10.847 -21.670 35.865 1.00 45.75 111 GLU A N 1
ATOM 866 C CA . GLU A 1 111 ? -12.049 -20.868 36.077 1.00 45.75 111 GLU A CA 1
ATOM 867 C C . GLU A 1 111 ? -12.697 -20.638 34.711 1.00 45.75 111 GLU A C 1
ATOM 869 O O . GLU A 1 111 ? -12.398 -19.695 33.978 1.00 45.75 111 GLU A O 1
ATOM 874 N N . ARG A 1 112 ? -13.561 -21.587 34.334 1.00 46.16 112 ARG A N 1
ATOM 875 C CA . ARG A 1 112 ? -14.435 -21.511 33.161 1.00 46.16 112 ARG A CA 1
ATOM 876 C C . ARG A 1 112 ? -15.521 -20.471 33.432 1.00 46.16 112 ARG A C 1
ATOM 878 O O . ARG A 1 112 ? -16.672 -20.805 33.694 1.00 46.16 112 ARG A O 1
ATOM 885 N N . GLY A 1 113 ? -15.125 -19.203 33.396 1.00 42.56 113 GLY A N 1
ATOM 886 C CA . GLY A 1 113 ? -16.040 -18.091 33.227 1.00 42.56 113 GLY A CA 1
ATOM 887 C C . GLY A 1 113 ? -16.607 -18.164 31.817 1.00 42.56 113 GLY A C 1
ATOM 888 O O . GLY A 1 113 ? -15.894 -17.957 30.838 1.00 42.56 113 GLY A O 1
ATOM 889 N N . GLU A 1 114 ? -17.884 -18.506 31.713 1.00 47.34 114 GLU A N 1
ATOM 890 C CA . GLU A 1 114 ? -18.692 -18.324 30.514 1.00 47.34 114 GLU A CA 1
ATOM 891 C C . GLU A 1 114 ? -18.800 -16.810 30.265 1.00 47.34 114 GLU A C 1
ATOM 893 O O . GLU A 1 114 ? -19.706 -16.131 30.747 1.00 47.34 114 GLU A O 1
ATOM 898 N N . VAL A 1 115 ? -17.782 -16.246 29.608 1.00 50.47 115 VAL A N 1
ATOM 899 C CA . VAL A 1 115 ? -17.801 -14.864 29.131 1.00 50.47 115 VAL A CA 1
ATOM 900 C C . VAL A 1 115 ? -18.778 -14.853 27.971 1.00 50.47 115 VAL A C 1
ATOM 902 O O . VAL A 1 115 ? -18.478 -15.364 26.896 1.00 50.47 115 VAL A O 1
ATOM 905 N N . ALA A 1 116 ? -19.972 -14.318 28.215 1.00 50.28 116 ALA A N 1
ATOM 906 C CA . ALA A 1 116 ? -20.895 -13.980 27.151 1.00 50.28 116 ALA A CA 1
ATOM 907 C C . ALA A 1 116 ? -20.132 -13.133 26.122 1.00 50.28 116 ALA A C 1
ATOM 909 O O . ALA A 1 116 ? -19.682 -12.033 26.450 1.00 50.28 116 ALA A O 1
ATOM 910 N N . GLU A 1 117 ? -19.958 -13.664 24.909 1.00 54.84 117 GLU A N 1
ATOM 911 C CA . GLU A 1 117 ? -19.530 -12.908 23.733 1.00 54.84 117 GLU A CA 1
ATOM 912 C C . GLU A 1 117 ? -20.593 -11.838 23.480 1.00 54.84 117 GLU A C 1
ATOM 914 O O . GLU A 1 117 ? -21.556 -12.015 22.738 1.00 54.84 117 GLU A O 1
ATOM 919 N N . THR A 1 118 ? -20.483 -10.716 24.183 1.00 52.62 118 THR A N 1
ATOM 920 C CA . THR A 1 118 ? -21.182 -9.509 23.785 1.00 52.62 118 THR A CA 1
ATOM 921 C C . THR A 1 118 ? -20.476 -9.035 22.530 1.00 52.62 118 THR A C 1
ATOM 923 O O . THR A 1 118 ? -19.420 -8.411 22.627 1.00 52.62 118 THR A O 1
ATOM 926 N N . ASP A 1 119 ? -21.043 -9.374 21.371 1.00 54.41 119 ASP A N 1
ATOM 927 C CA . ASP A 1 119 ? -20.693 -8.830 20.058 1.00 54.41 119 ASP A CA 1
ATOM 928 C C . ASP A 1 119 ? -20.859 -7.305 20.076 1.00 54.41 119 ASP A C 1
ATOM 930 O O . ASP A 1 119 ? -21.856 -6.728 19.636 1.00 54.41 119 ASP A O 1
ATOM 934 N N . THR A 1 120 ? -19.881 -6.610 20.646 1.00 58.12 120 THR A N 1
ATOM 935 C CA . THR A 1 120 ? -19.794 -5.160 20.583 1.00 58.12 120 THR A CA 1
ATOM 936 C C . THR A 1 120 ? -19.135 -4.798 19.264 1.00 58.12 120 THR A C 1
ATOM 938 O O . THR A 1 120 ? -17.912 -4.675 19.169 1.00 58.12 120 THR A O 1
ATOM 941 N N . ALA A 1 121 ? -19.963 -4.642 18.230 1.00 62.19 121 ALA A N 1
ATOM 942 C CA . ALA A 1 121 ? -19.553 -4.023 16.977 1.00 62.19 121 ALA A CA 1
ATOM 943 C C . ALA A 1 121 ? -18.893 -2.671 17.293 1.00 62.19 121 ALA A C 1
ATOM 945 O O . ALA A 1 121 ? -19.509 -1.796 17.902 1.00 62.19 121 ALA A O 1
ATOM 946 N N . THR A 1 122 ? -17.616 -2.531 16.942 1.00 70.50 122 THR A N 1
ATOM 947 C CA . THR A 1 122 ? -16.839 -1.317 17.197 1.00 70.50 122 THR A CA 1
ATOM 948 C C . THR A 1 122 ? -16.510 -0.704 15.850 1.00 70.50 122 THR A C 1
ATOM 950 O O . THR A 1 122 ? -15.706 -1.237 15.095 1.00 70.50 122 THR A O 1
ATOM 953 N N . GLU A 1 123 ? -17.136 0.420 15.529 1.00 80.31 123 GLU A N 1
ATOM 954 C CA . GLU A 1 123 ? -16.827 1.150 14.302 1.00 80.31 123 GLU A CA 1
ATOM 955 C C . GLU A 1 123 ? -15.415 1.739 14.388 1.00 80.31 123 GLU A C 1
ATOM 957 O O . GLU A 1 123 ? -15.116 2.519 15.294 1.00 80.31 123 GLU A O 1
ATOM 962 N N . ILE A 1 124 ? -14.542 1.352 13.452 1.00 86.62 124 ILE A N 1
ATOM 963 C CA . ILE A 1 124 ? -13.187 1.895 13.331 1.00 86.62 124 ILE A CA 1
ATOM 964 C C . ILE A 1 124 ? -13.176 2.800 12.095 1.00 86.62 124 ILE A C 1
ATOM 966 O O . ILE A 1 124 ? -13.438 2.327 10.986 1.00 86.62 124 ILE A O 1
ATOM 970 N N . PRO A 1 125 ? -12.875 4.102 12.237 1.00 90.31 125 PRO A N 1
ATOM 971 C CA . PRO A 1 125 ? -12.736 4.988 11.089 1.00 90.31 125 PRO A CA 1
ATOM 972 C C . PRO A 1 125 ? -11.655 4.481 10.131 1.00 90.31 125 PRO A C 1
ATOM 974 O O . PRO A 1 125 ? -10.574 4.083 10.573 1.00 90.31 125 PRO A O 1
ATOM 977 N N . TYR A 1 126 ? -11.890 4.581 8.818 1.00 91.44 126 TYR A N 1
ATOM 978 C CA . TYR A 1 126 ? -10.922 4.134 7.810 1.00 91.44 126 TYR A CA 1
ATOM 979 C C . TYR A 1 126 ? -9.516 4.719 8.025 1.00 91.44 126 TYR A C 1
ATOM 981 O O . TYR A 1 126 ? -8.531 4.004 7.902 1.00 91.44 126 TYR A O 1
ATOM 989 N N . SER A 1 127 ? -9.406 5.989 8.428 1.00 92.69 127 SER A N 1
ATOM 990 C CA . SER A 1 127 ? -8.113 6.632 8.701 1.00 92.69 127 SER A CA 1
ATOM 991 C C . SER A 1 127 ? -7.314 5.958 9.820 1.00 92.69 127 SER A C 1
ATOM 993 O O . SER A 1 127 ? -6.083 5.951 9.794 1.00 92.69 127 SER A O 1
ATOM 995 N N . GLU A 1 128 ? -8.004 5.423 10.829 1.00 93.75 128 GLU A N 1
ATOM 996 C CA . GLU A 1 128 ? -7.365 4.701 11.927 1.00 93.75 128 GLU A CA 1
ATOM 997 C C . GLU A 1 128 ? -6.956 3.299 11.477 1.00 93.75 128 GLU A C 1
ATOM 999 O O . GLU A 1 128 ? -5.807 2.914 11.690 1.00 93.75 128 GLU A O 1
ATOM 1004 N N . LEU A 1 129 ? -7.844 2.595 10.765 1.00 93.31 129 LEU A N 1
ATOM 1005 C CA . LEU A 1 129 ? -7.544 1.296 10.162 1.00 93.31 129 LEU A CA 1
ATOM 1006 C C . LEU A 1 129 ? -6.332 1.381 9.226 1.00 93.31 129 LEU A C 1
ATOM 1008 O O . LEU A 1 129 ? -5.383 0.615 9.372 1.00 93.31 129 LEU A O 1
ATOM 1012 N N . SER A 1 130 ? -6.322 2.358 8.315 1.00 95.19 130 SER A N 1
ATOM 1013 C CA . SER A 1 130 ? -5.228 2.558 7.364 1.00 95.19 130 SER A CA 1
ATOM 1014 C C . SER A 1 130 ? -3.908 2.822 8.077 1.00 95.19 130 SER A C 1
ATOM 1016 O O . SER A 1 130 ? -2.872 2.310 7.668 1.00 95.19 130 SER A O 1
ATOM 1018 N N . ARG A 1 131 ? -3.932 3.588 9.176 1.00 94.38 131 ARG A N 1
ATOM 1019 C CA . ARG A 1 131 ? -2.732 3.837 9.980 1.00 94.38 131 ARG A CA 1
ATOM 1020 C C . ARG A 1 131 ? -2.225 2.544 10.616 1.00 94.38 131 ARG A C 1
ATOM 1022 O O . ARG A 1 131 ? -1.043 2.251 10.502 1.00 94.38 131 ARG A O 1
ATOM 1029 N N . MET A 1 132 ? -3.109 1.759 11.235 1.00 94.12 132 MET A N 1
ATOM 1030 C CA . MET A 1 132 ? -2.731 0.487 11.859 1.00 94.12 132 MET A CA 1
ATOM 1031 C C . MET A 1 132 ? -2.145 -0.505 10.844 1.00 94.12 132 MET A C 1
ATOM 1033 O O . MET A 1 132 ? -1.148 -1.155 11.138 1.00 94.12 132 MET A O 1
ATOM 1037 N N . VAL A 1 133 ? -2.719 -0.593 9.640 1.00 95.62 133 VAL A N 1
ATOM 1038 C CA . VAL A 1 133 ? -2.210 -1.457 8.561 1.00 95.62 133 VAL A CA 1
ATOM 1039 C C . VAL A 1 133 ? -0.827 -1.011 8.091 1.00 95.62 133 VAL A C 1
ATOM 1041 O O . VAL A 1 133 ? 0.074 -1.837 7.977 1.00 95.62 133 VAL A O 1
ATOM 1044 N N . ARG A 1 134 ? -0.627 0.293 7.871 1.00 94.44 134 ARG A N 1
ATOM 1045 C CA . ARG A 1 134 ? 0.678 0.845 7.468 1.00 94.44 134 ARG A CA 1
ATOM 1046 C C . ARG A 1 134 ? 1.755 0.723 8.551 1.00 94.44 134 ARG A C 1
ATOM 1048 O O . ARG A 1 134 ? 2.938 0.774 8.236 1.00 94.44 134 ARG A O 1
ATOM 1055 N N . GLU A 1 135 ? 1.363 0.609 9.819 1.00 93.12 135 GLU A N 1
ATOM 1056 C CA . GLU A 1 135 ? 2.273 0.300 10.930 1.00 93.12 135 GLU A CA 1
ATOM 1057 C C . GLU A 1 135 ? 2.594 -1.203 11.012 1.00 93.12 135 GLU A C 1
ATOM 1059 O O . GLU A 1 135 ? 3.667 -1.572 11.485 1.00 93.12 135 GLU A O 1
ATOM 1064 N N . ALA A 1 136 ? 1.678 -2.070 10.565 1.00 94.25 136 ALA A N 1
ATOM 1065 C CA . ALA A 1 136 ? 1.832 -3.523 10.614 1.00 94.25 136 ALA A CA 1
ATOM 1066 C C . ALA A 1 136 ? 2.630 -4.102 9.433 1.00 94.25 136 ALA A C 1
ATOM 1068 O O . ALA A 1 136 ? 3.295 -5.123 9.603 1.00 94.25 136 ALA A O 1
ATOM 1069 N N . TYR A 1 137 ? 2.581 -3.460 8.262 1.00 94.81 137 TYR A N 1
ATOM 1070 C CA . TYR A 1 137 ? 3.232 -3.930 7.036 1.00 94.81 137 TYR A CA 1
ATOM 1071 C C . TYR A 1 137 ? 4.287 -2.960 6.515 1.00 94.81 137 TYR A C 1
ATOM 1073 O O . TYR A 1 137 ? 4.100 -1.744 6.529 1.00 94.81 137 TYR A O 1
ATOM 1081 N N . THR A 1 138 ? 5.367 -3.514 5.962 1.00 93.88 138 THR A N 1
ATOM 1082 C CA . THR A 1 138 ? 6.304 -2.763 5.123 1.00 93.88 138 THR A CA 1
ATOM 1083 C C . THR A 1 138 ? 5.959 -2.975 3.650 1.00 93.88 138 THR A C 1
ATOM 1085 O O . THR A 1 138 ? 5.339 -3.974 3.275 1.00 93.88 138 THR A O 1
ATOM 1088 N N . MET A 1 139 ? 6.363 -2.043 2.781 1.00 95.31 139 MET A N 1
ATOM 1089 C CA . MET A 1 139 ? 6.181 -2.231 1.337 1.00 95.31 139 MET A CA 1
ATOM 1090 C C . MET A 1 139 ? 6.920 -3.488 0.857 1.00 95.31 139 MET A C 1
ATOM 1092 O O . MET A 1 139 ? 6.372 -4.278 0.099 1.00 95.31 139 MET A O 1
ATOM 1096 N N . GLU A 1 140 ? 8.134 -3.719 1.363 1.00 93.50 140 GLU A N 1
ATOM 1097 C CA . GLU A 1 140 ? 8.935 -4.908 1.055 1.00 93.50 140 GLU A CA 1
ATOM 1098 C C . GLU A 1 140 ? 8.244 -6.215 1.465 1.00 93.50 140 GLU A C 1
ATOM 1100 O O . GLU A 1 140 ? 8.226 -7.157 0.675 1.00 93.50 140 GLU A O 1
ATOM 1105 N N . SER A 1 141 ? 7.626 -6.282 2.655 1.00 94.88 141 SER A N 1
ATOM 1106 C CA . SER A 1 141 ? 6.934 -7.503 3.083 1.00 94.88 141 SER A CA 1
ATOM 1107 C C . SER A 1 141 ? 5.784 -7.855 2.147 1.00 94.88 141 SER A C 1
ATOM 1109 O O . SER A 1 141 ? 5.627 -9.019 1.803 1.00 94.88 141 SER A O 1
ATOM 1111 N N . ILE A 1 142 ? 5.026 -6.850 1.697 1.00 97.12 142 ILE A N 1
ATOM 1112 C CA . ILE A 1 142 ? 3.926 -7.071 0.758 1.00 97.12 142 ILE A CA 1
ATOM 1113 C C . ILE A 1 142 ? 4.436 -7.415 -0.636 1.00 97.12 142 ILE A C 1
ATOM 1115 O O . ILE A 1 142 ? 3.889 -8.313 -1.257 1.00 97.12 142 ILE A O 1
ATOM 1119 N N . LEU A 1 143 ? 5.491 -6.777 -1.137 1.00 95.88 143 LEU A N 1
ATOM 1120 C CA . LEU A 1 143 ? 6.044 -7.128 -2.450 1.00 95.88 143 LEU A CA 1
ATOM 1121 C C . LEU A 1 143 ? 6.532 -8.575 -2.512 1.00 95.88 143 LEU A C 1
ATOM 1123 O O . LEU A 1 143 ? 6.281 -9.256 -3.507 1.00 95.88 143 LEU A O 1
ATOM 1127 N N . ASN A 1 144 ? 7.127 -9.064 -1.423 1.00 95.69 144 ASN A N 1
ATOM 1128 C CA . ASN A 1 144 ? 7.529 -10.461 -1.301 1.00 95.69 144 ASN A CA 1
ATOM 1129 C C . ASN A 1 144 ? 6.335 -11.432 -1.370 1.00 95.69 144 ASN A C 1
ATOM 1131 O O . ASN A 1 144 ? 6.504 -12.537 -1.872 1.00 95.69 144 ASN A O 1
ATOM 1135 N N . GLU A 1 145 ? 5.130 -11.043 -0.926 1.00 96.50 145 GLU A N 1
ATOM 1136 C CA . GLU A 1 145 ? 3.919 -11.875 -1.077 1.00 96.50 145 GLU A CA 1
ATOM 1137 C C . GLU A 1 145 ? 3.504 -12.062 -2.547 1.00 96.50 145 GLU A C 1
ATOM 1139 O O . GLU A 1 145 ? 2.816 -13.028 -2.872 1.00 96.50 145 GLU A O 1
ATOM 1144 N N . TYR A 1 146 ? 3.923 -11.157 -3.436 1.00 96.31 146 TYR A N 1
ATOM 1145 C CA . TYR A 1 146 ? 3.650 -11.206 -4.876 1.00 96.31 146 TYR A CA 1
ATOM 1146 C C . TYR A 1 146 ? 4.866 -11.646 -5.706 1.00 96.31 146 TYR A C 1
ATOM 1148 O O . TYR A 1 146 ? 4.850 -11.473 -6.925 1.00 96.31 146 TYR A O 1
ATOM 1156 N N . ASP A 1 147 ? 5.911 -12.184 -5.065 1.00 96.06 147 ASP A N 1
ATOM 1157 C CA . ASP A 1 147 ? 7.182 -12.570 -5.695 1.00 96.06 147 ASP A CA 1
ATOM 1158 C C . ASP A 1 147 ? 7.862 -11.414 -6.469 1.00 96.06 147 ASP A C 1
ATOM 1160 O O . ASP A 1 147 ? 8.473 -11.620 -7.521 1.00 96.06 147 ASP A O 1
ATOM 1164 N N . ILE A 1 148 ? 7.746 -10.178 -5.964 1.00 95.12 148 ILE A N 1
ATOM 1165 C CA . ILE A 1 148 ? 8.366 -8.979 -6.551 1.00 95.12 148 ILE A CA 1
ATOM 1166 C C . ILE A 1 148 ? 9.576 -8.577 -5.713 1.00 95.12 148 ILE A C 1
ATOM 1168 O O . ILE A 1 148 ? 9.450 -8.287 -4.523 1.00 95.12 148 ILE A O 1
ATOM 1172 N N . TYR A 1 149 ? 10.742 -8.495 -6.353 1.00 93.81 149 TYR A N 1
ATOM 1173 C CA . TYR A 1 149 ? 12.014 -8.245 -5.684 1.00 93.81 149 TYR A CA 1
ATOM 1174 C C . TYR A 1 149 ? 12.691 -7.019 -6.288 1.00 93.81 149 TYR A C 1
ATOM 1176 O O . TYR A 1 149 ? 13.287 -7.078 -7.360 1.00 93.81 149 TYR A O 1
ATOM 1184 N N . VAL A 1 150 ? 12.631 -5.900 -5.568 1.00 92.12 150 VAL A N 1
ATOM 1185 C CA . VAL A 1 150 ? 13.289 -4.665 -6.003 1.00 92.12 150 VAL A CA 1
ATOM 1186 C C . VAL A 1 150 ? 14.793 -4.681 -5.757 1.00 92.12 150 VAL A C 1
ATOM 1188 O O . VAL A 1 150 ? 15.279 -5.247 -4.777 1.00 92.12 150 VAL A O 1
ATOM 1191 N N . ASP A 1 151 ? 15.532 -3.989 -6.622 1.00 91.62 151 ASP A N 1
ATOM 1192 C CA . ASP A 1 151 ? 16.958 -3.747 -6.424 1.00 91.62 151 ASP A CA 1
ATOM 1193 C C . ASP A 1 151 ? 17.241 -2.789 -5.241 1.00 91.62 151 ASP A C 1
ATOM 1195 O O . ASP A 1 151 ? 16.343 -2.239 -4.591 1.00 91.62 151 ASP A O 1
ATOM 1199 N N . GLU A 1 152 ? 18.523 -2.553 -4.950 1.00 88.56 152 GLU A N 1
ATOM 1200 C CA . GLU A 1 152 ? 18.954 -1.640 -3.880 1.00 88.56 152 GLU A CA 1
ATOM 1201 C C . GLU A 1 152 ? 18.457 -0.195 -4.074 1.00 88.56 152 GLU A C 1
ATOM 1203 O O . GLU A 1 152 ? 18.309 0.547 -3.098 1.00 88.56 152 GLU A O 1
ATOM 1208 N N . LEU A 1 153 ? 18.169 0.199 -5.319 1.00 87.38 153 LEU A N 1
ATOM 1209 C CA . LEU A 1 153 ? 17.632 1.508 -5.688 1.00 87.38 153 LEU A CA 1
ATOM 1210 C C . LEU A 1 153 ? 16.096 1.548 -5.643 1.00 87.38 153 LEU A C 1
ATOM 1212 O O . LEU A 1 153 ? 15.512 2.580 -5.985 1.00 87.38 153 LEU A O 1
ATOM 1216 N N . GLY A 1 154 ? 15.449 0.453 -5.235 1.00 85.50 154 GLY A N 1
ATOM 1217 C CA . GLY A 1 154 ? 14.000 0.324 -5.184 1.00 85.50 154 GLY A CA 1
ATOM 1218 C C . GLY A 1 154 ? 13.363 0.227 -6.567 1.00 85.50 154 GLY A C 1
ATOM 1219 O O . GLY A 1 154 ? 12.242 0.698 -6.732 1.00 85.50 154 GLY A O 1
ATOM 1220 N N . LYS A 1 155 ? 14.064 -0.300 -7.574 1.00 88.31 155 LYS A N 1
ATOM 1221 C CA . LYS A 1 155 ? 13.568 -0.431 -8.949 1.00 88.31 155 LYS A CA 1
ATOM 1222 C C . LYS A 1 155 ? 13.340 -1.887 -9.318 1.00 88.31 155 LYS A C 1
ATOM 1224 O O . LYS A 1 155 ? 14.102 -2.755 -8.901 1.00 88.31 155 LYS A O 1
ATOM 1229 N N . ASP A 1 156 ? 12.320 -2.130 -10.136 1.00 91.81 156 ASP A N 1
ATOM 1230 C CA . ASP A 1 156 ? 12.069 -3.442 -10.740 1.00 91.81 156 ASP A CA 1
ATOM 1231 C C . ASP A 1 156 ? 11.206 -3.327 -12.014 1.00 91.81 156 ASP A C 1
ATOM 1233 O O . ASP A 1 156 ? 10.847 -2.236 -12.479 1.00 91.81 156 ASP A O 1
ATOM 1237 N N . VAL A 1 157 ? 10.876 -4.475 -12.596 1.00 94.69 157 VAL A N 1
ATOM 1238 C CA . VAL A 1 157 ? 9.848 -4.652 -13.610 1.00 94.69 157 VAL A CA 1
ATOM 1239 C C . VAL A 1 157 ? 8.467 -4.547 -12.962 1.00 94.69 157 VAL A C 1
ATOM 1241 O O . VAL A 1 157 ? 8.134 -5.243 -12.011 1.00 94.69 157 VAL A O 1
ATOM 1244 N N . CYS A 1 158 ? 7.614 -3.694 -13.520 1.00 95.94 158 CYS A N 1
ATOM 1245 C CA . CYS A 1 158 ? 6.233 -3.562 -13.084 1.00 95.94 158 CYS A CA 1
ATOM 1246 C C . CYS A 1 158 ? 5.448 -4.869 -13.315 1.00 95.94 158 CYS A C 1
ATOM 1248 O O . CYS A 1 158 ? 5.364 -5.317 -14.464 1.00 95.94 158 CYS A O 1
ATOM 1250 N N . PRO A 1 159 ? 4.770 -5.424 -12.293 1.00 94.88 159 PRO A N 1
ATOM 1251 C CA . PRO A 1 159 ? 4.070 -6.709 -12.398 1.00 94.88 159 PRO A CA 1
ATOM 1252 C C . PRO A 1 159 ? 2.838 -6.679 -13.320 1.00 94.88 159 PRO A C 1
ATOM 1254 O O . PRO A 1 159 ? 2.383 -7.724 -13.776 1.00 94.88 159 PRO A O 1
ATOM 1257 N N . LYS A 1 160 ? 2.275 -5.497 -13.617 1.00 94.88 160 LYS A N 1
ATOM 1258 C CA . LYS A 1 160 ? 1.069 -5.359 -14.460 1.00 94.88 160 LYS A CA 1
ATOM 1259 C C . LYS A 1 160 ? 1.370 -5.031 -15.920 1.00 94.88 160 LYS A C 1
ATOM 1261 O O . LYS A 1 160 ? 0.660 -5.520 -16.794 1.00 94.88 160 LYS A O 1
ATOM 1266 N N . CYS A 1 161 ? 2.366 -4.183 -16.198 1.00 94.69 161 CYS A N 1
ATOM 1267 C CA . CYS A 1 161 ? 2.688 -3.761 -17.570 1.00 94.69 161 CYS A CA 1
ATOM 1268 C C . CYS A 1 161 ? 4.044 -4.259 -18.092 1.00 94.69 161 CYS A C 1
ATOM 1270 O O . CYS A 1 161 ? 4.358 -4.007 -19.250 1.00 94.69 161 CYS A O 1
ATOM 1272 N N . VAL A 1 162 ? 4.819 -4.991 -17.280 1.00 90.56 162 VAL A N 1
ATOM 1273 C CA . VAL A 1 162 ? 6.097 -5.620 -17.664 1.00 90.56 162 VAL A CA 1
ATOM 1274 C C . VAL A 1 162 ? 7.122 -4.604 -18.202 1.00 90.56 162 VAL A C 1
ATOM 1276 O O . VAL A 1 162 ? 7.844 -4.858 -19.164 1.00 90.56 162 VAL A O 1
ATOM 1279 N N . THR A 1 163 ? 7.185 -3.420 -17.583 1.00 93.12 163 THR A N 1
ATOM 1280 C CA . THR A 1 163 ? 8.151 -2.357 -17.922 1.00 93.12 163 THR A CA 1
ATOM 1281 C C . THR A 1 163 ? 9.068 -2.048 -16.745 1.00 93.12 163 THR A C 1
ATOM 1283 O O . THR A 1 163 ? 8.643 -2.145 -15.598 1.00 93.12 163 THR A O 1
ATOM 1286 N N . TYR A 1 164 ? 10.308 -1.626 -17.005 1.00 89.69 164 TYR A N 1
ATOM 1287 C CA . TYR A 1 164 ? 11.323 -1.288 -15.985 1.00 89.69 164 TYR A CA 1
ATOM 1288 C C . TYR A 1 164 ? 11.084 0.070 -15.295 1.00 89.69 164 TYR A C 1
ATOM 1290 O O . TYR A 1 164 ? 12.021 0.788 -14.953 1.00 89.69 164 TYR A O 1
ATOM 1298 N N . ASN A 1 165 ? 9.817 0.452 -15.150 1.00 93.50 165 ASN A N 1
ATOM 1299 C CA . ASN A 1 165 ? 9.380 1.749 -14.646 1.00 93.50 165 ASN A CA 1
ATOM 1300 C C . ASN A 1 165 ? 8.653 1.618 -13.301 1.00 93.50 165 ASN A C 1
ATOM 1302 O O . ASN A 1 165 ? 7.812 2.462 -12.987 1.00 93.50 165 ASN A O 1
ATOM 1306 N N . PHE A 1 166 ? 8.920 0.553 -12.536 1.00 96.38 166 PHE A N 1
ATOM 1307 C CA . PHE A 1 166 ? 8.418 0.371 -11.174 1.00 96.38 166 PHE A CA 1
ATOM 1308 C C . PHE A 1 166 ? 9.444 0.876 -10.160 1.00 96.38 166 PHE A C 1
ATOM 1310 O O . PHE A 1 166 ? 10.629 0.562 -10.265 1.00 96.38 166 PHE A O 1
ATOM 1317 N N . HIS A 1 167 ? 8.985 1.677 -9.200 1.00 96.56 167 HIS A N 1
ATOM 1318 C CA . HIS A 1 167 ? 9.835 2.342 -8.220 1.00 96.56 167 HIS A CA 1
ATOM 1319 C C . HIS A 1 167 ? 9.221 2.297 -6.824 1.00 96.56 167 HIS A C 1
ATOM 1321 O O . HIS A 1 167 ? 8.017 2.492 -6.671 1.00 96.56 167 HIS A O 1
ATOM 1327 N N . ILE A 1 168 ? 10.073 2.152 -5.812 1.00 95.69 168 ILE A N 1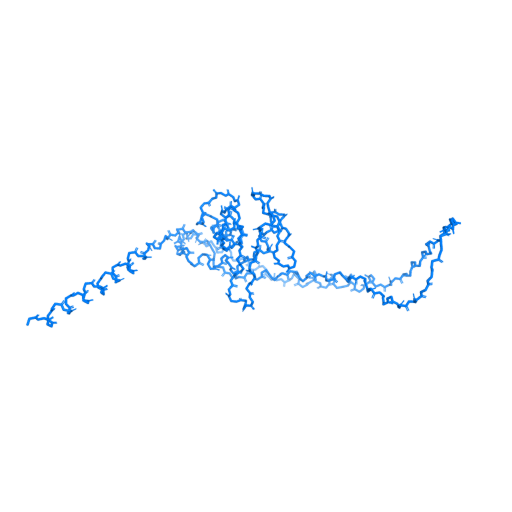
ATOM 1328 C CA . ILE A 1 168 ? 9.751 2.352 -4.402 1.00 95.69 168 ILE A CA 1
ATOM 1329 C C . ILE A 1 168 ? 10.523 3.561 -3.888 1.00 95.69 168 ILE A C 1
ATOM 1331 O O . ILE A 1 168 ? 11.754 3.585 -3.873 1.00 95.69 168 ILE A O 1
ATOM 1335 N N . ALA A 1 169 ? 9.791 4.565 -3.426 1.00 93.06 169 ALA A N 1
ATOM 1336 C CA . ALA A 1 169 ? 10.329 5.667 -2.656 1.00 93.06 169 ALA A CA 1
ATOM 1337 C C . ALA A 1 169 ? 10.349 5.271 -1.175 1.00 93.06 169 ALA A C 1
ATOM 1339 O O . ALA A 1 169 ? 9.314 5.269 -0.506 1.00 93.06 169 ALA A O 1
ATOM 1340 N N . ARG A 1 170 ? 11.539 4.932 -0.671 1.00 89.88 170 ARG A N 1
ATOM 1341 C CA . ARG A 1 170 ? 11.743 4.631 0.748 1.00 89.88 170 ARG A CA 1
ATOM 1342 C C . ARG A 1 170 ? 11.798 5.907 1.580 1.00 89.88 170 ARG A C 1
ATOM 1344 O O . ARG A 1 170 ? 12.481 6.870 1.216 1.00 89.88 170 ARG A O 1
ATOM 1351 N N . SER A 1 171 ? 11.117 5.898 2.717 1.00 84.69 171 SER A N 1
ATOM 1352 C CA . SER A 1 171 ? 11.158 6.999 3.679 1.00 84.69 171 SER A CA 1
ATOM 1353 C C . SER A 1 171 ? 12.505 7.049 4.400 1.00 84.69 171 SER A C 1
ATOM 1355 O O . SER A 1 171 ? 12.917 6.090 5.048 1.00 84.69 171 SER A O 1
ATOM 1357 N N . GLN A 1 172 ? 13.207 8.184 4.328 1.00 77.88 172 GLN A N 1
ATOM 1358 C CA . GLN A 1 172 ? 14.480 8.364 5.048 1.00 77.88 172 GLN A CA 1
ATOM 1359 C C . GLN A 1 172 ? 14.286 8.669 6.537 1.00 77.88 172 GLN A C 1
ATOM 1361 O O . GLN A 1 172 ? 15.209 8.503 7.332 1.00 77.88 172 GLN A O 1
ATOM 1366 N N . THR A 1 173 ? 13.109 9.164 6.917 1.00 76.25 173 THR A N 1
ATOM 1367 C CA . THR A 1 173 ? 12.827 9.652 8.272 1.00 76.25 173 THR A CA 1
ATOM 1368 C C . THR A 1 173 ? 12.270 8.561 9.179 1.00 76.25 173 THR A C 1
ATOM 1370 O O . THR A 1 173 ? 12.186 8.770 10.388 1.00 76.25 173 THR A O 1
ATOM 1373 N N . GLY A 1 174 ? 11.846 7.422 8.613 1.00 68.38 174 GLY A N 1
ATOM 1374 C CA . GLY A 1 174 ? 11.125 6.361 9.322 1.00 68.38 174 GLY A CA 1
ATOM 1375 C C . GLY A 1 174 ? 9.753 6.790 9.860 1.00 68.38 174 GLY A C 1
ATOM 1376 O O . GLY A 1 174 ? 9.067 5.985 10.481 1.00 68.38 174 GLY A O 1
ATOM 1377 N N . GLN A 1 175 ? 9.362 8.052 9.650 1.00 68.75 175 GLN A N 1
ATOM 1378 C CA . GLN A 1 175 ? 8.045 8.581 10.001 1.00 68.75 175 GLN A CA 1
ATOM 1379 C C . GLN A 1 175 ? 7.075 8.474 8.831 1.00 68.75 175 GLN A C 1
ATOM 1381 O O . GLN A 1 175 ? 5.892 8.223 9.047 1.00 68.75 175 GLN A O 1
ATOM 1386 N N . ASP A 1 176 ? 7.573 8.648 7.606 1.00 76.50 176 ASP A N 1
ATOM 1387 C CA . ASP A 1 176 ? 6.771 8.408 6.413 1.00 76.50 176 ASP A CA 1
ATOM 1388 C C . ASP A 1 176 ? 6.785 6.915 6.070 1.00 76.50 176 ASP A C 1
ATOM 1390 O O . ASP A 1 176 ? 7.774 6.222 6.320 1.00 76.50 176 ASP A O 1
ATOM 1394 N N . HIS A 1 177 ? 5.686 6.419 5.511 1.00 85.06 177 HIS A N 1
ATOM 1395 C CA . HIS A 1 177 ? 5.612 5.054 5.001 1.00 85.06 177 HIS A CA 1
ATOM 1396 C C . HIS A 1 177 ? 6.191 4.998 3.589 1.00 85.06 177 HIS A C 1
ATOM 1398 O O . HIS A 1 177 ? 6.091 5.968 2.832 1.00 85.06 177 HIS A O 1
ATOM 1404 N N . ASP A 1 178 ? 6.771 3.856 3.233 1.00 92.25 178 ASP A N 1
ATOM 1405 C CA . ASP A 1 178 ? 7.273 3.622 1.885 1.00 92.25 178 ASP A CA 1
ATOM 1406 C C . ASP A 1 178 ? 6.144 3.749 0.859 1.00 92.25 178 ASP A C 1
ATOM 1408 O O . ASP A 1 178 ? 5.027 3.263 1.064 1.00 92.25 178 ASP A O 1
ATOM 1412 N N . GLN A 1 179 ? 6.452 4.405 -0.256 1.00 95.62 179 GLN A N 1
ATOM 1413 C CA . GLN A 1 179 ? 5.527 4.573 -1.369 1.00 95.62 179 GLN A CA 1
ATOM 1414 C C . GLN A 1 179 ? 6.038 3.832 -2.590 1.00 95.62 179 GLN A C 1
ATOM 1416 O O . GLN A 1 179 ? 7.242 3.737 -2.808 1.00 95.62 179 GLN A O 1
ATOM 1421 N N . TRP A 1 180 ? 5.130 3.348 -3.422 1.00 96.50 180 TRP A N 1
ATOM 1422 C CA . TRP A 1 180 ? 5.455 2.735 -4.705 1.00 96.50 180 TRP A CA 1
ATOM 1423 C C . TRP A 1 180 ? 4.826 3.541 -5.836 1.00 96.50 180 TRP A C 1
ATOM 1425 O O . TRP A 1 180 ? 3.826 4.220 -5.620 1.00 96.50 180 TRP A O 1
ATOM 1435 N N . CYS A 1 181 ? 5.356 3.447 -7.051 1.00 96.94 181 CYS A N 1
ATOM 1436 C CA . CYS A 1 181 ? 4.668 3.892 -8.260 1.00 96.94 181 CYS A CA 1
ATOM 1437 C C . CYS A 1 181 ? 5.150 3.123 -9.496 1.00 96.94 181 CYS A C 1
ATOM 1439 O O . CYS A 1 181 ? 6.252 2.573 -9.519 1.00 96.94 181 CYS A O 1
ATOM 1441 N N . CYS A 1 182 ? 4.329 3.108 -10.551 1.00 97.00 182 CYS A N 1
ATOM 1442 C CA . CYS A 1 182 ? 4.777 2.710 -11.881 1.00 97.00 182 CYS A CA 1
ATOM 1443 C C . CYS A 1 182 ? 4.511 3.832 -12.883 1.00 97.00 182 CYS A C 1
ATOM 1445 O O . CYS A 1 182 ? 3.355 4.128 -13.183 1.00 97.00 182 CYS A O 1
ATOM 1447 N N . PHE A 1 183 ? 5.560 4.426 -13.453 1.00 95.88 183 PHE A N 1
ATOM 1448 C CA . PHE A 1 183 ? 5.414 5.618 -14.297 1.00 95.88 183 PHE A CA 1
ATOM 1449 C C . PHE A 1 183 ? 4.608 5.402 -15.585 1.00 95.88 183 PHE A C 1
ATOM 1451 O O . PHE A 1 183 ? 4.139 6.380 -16.164 1.00 95.88 183 PHE A O 1
ATOM 1458 N N . GLU A 1 184 ? 4.409 4.156 -16.019 1.00 95.62 184 GLU A N 1
ATOM 1459 C CA . GLU A 1 184 ? 3.596 3.864 -17.200 1.00 95.62 184 GLU A CA 1
ATOM 1460 C C . GLU A 1 184 ? 2.123 3.620 -16.881 1.00 95.62 184 GLU A C 1
ATOM 1462 O O . GLU A 1 184 ? 1.255 4.300 -17.424 1.00 95.62 184 GLU A O 1
ATOM 1467 N N . CYS A 1 185 ? 1.819 2.645 -16.021 1.00 95.75 185 CYS A N 1
ATOM 1468 C CA . CYS A 1 185 ? 0.439 2.196 -15.827 1.00 95.75 185 CYS A CA 1
ATOM 1469 C C . CYS A 1 185 ? -0.216 2.705 -14.539 1.00 95.75 185 CYS A C 1
ATOM 1471 O O . CYS A 1 185 ? -1.443 2.701 -14.454 1.00 95.75 185 CYS A O 1
ATOM 1473 N N . ASN A 1 186 ? 0.559 3.140 -13.540 1.00 95.44 186 ASN A N 1
ATOM 1474 C CA . ASN A 1 186 ? 0.017 3.768 -12.335 1.00 95.44 186 ASN A CA 1
ATOM 1475 C C . ASN A 1 186 ? 0.971 4.851 -11.794 1.00 95.44 186 ASN A C 1
ATOM 1477 O O . ASN A 1 186 ? 1.681 4.628 -10.807 1.00 95.44 186 ASN A O 1
ATOM 1481 N N . PRO A 1 187 ? 1.000 6.033 -12.438 1.00 91.31 187 PRO A N 1
ATOM 1482 C CA . PRO A 1 187 ? 1.965 7.080 -12.113 1.00 91.31 187 PRO A CA 1
ATOM 1483 C C . PRO A 1 187 ? 1.674 7.775 -10.782 1.00 91.31 187 PRO A C 1
ATOM 1485 O O . PRO A 1 187 ? 2.543 8.466 -10.261 1.00 91.31 187 PRO A O 1
ATOM 1488 N N . ARG A 1 188 ? 0.457 7.629 -10.238 1.00 93.31 188 ARG A N 1
ATOM 1489 C CA . ARG A 1 188 ? 0.129 8.160 -8.910 1.00 93.31 188 ARG A CA 1
ATOM 1490 C C .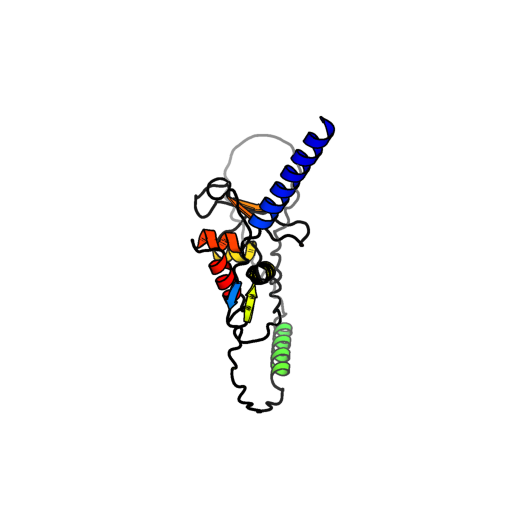 ARG A 1 188 ? 0.823 7.358 -7.824 1.00 93.31 188 ARG A C 1
ATOM 1492 O O . ARG A 1 188 ? 1.312 7.962 -6.875 1.00 93.31 188 ARG A O 1
ATOM 1499 N N . GLY A 1 189 ? 0.877 6.037 -8.001 1.00 93.00 189 GLY A N 1
ATOM 1500 C CA . GLY A 1 189 ? 1.389 5.165 -6.965 1.00 93.00 189 GLY A CA 1
ATOM 1501 C C . GLY A 1 189 ? 0.568 5.260 -5.684 1.00 93.00 189 GLY A C 1
ATOM 1502 O O . GLY A 1 189 ? -0.584 5.701 -5.713 1.00 93.00 189 GLY A O 1
ATOM 1503 N N . GLY A 1 190 ? 1.172 4.871 -4.571 1.00 96.12 190 GLY A N 1
ATOM 1504 C CA . GLY A 1 190 ? 0.551 5.000 -3.263 1.00 96.12 190 GLY A CA 1
ATOM 1505 C C . GLY A 1 190 ? 1.320 4.273 -2.175 1.00 96.12 190 GLY A C 1
ATOM 1506 O O . GLY A 1 190 ? 2.518 4.021 -2.306 1.00 96.12 190 GLY A O 1
ATOM 1507 N N . ASP A 1 191 ? 0.625 3.958 -1.094 1.00 96.62 191 ASP A N 1
ATOM 1508 C CA . ASP A 1 191 ? 1.157 3.159 0.004 1.00 96.62 191 ASP A CA 1
ATOM 1509 C C . ASP A 1 191 ? 0.908 1.652 -0.204 1.00 96.62 191 ASP A C 1
ATOM 1511 O O . ASP A 1 191 ? 0.547 1.188 -1.290 1.00 96.62 191 ASP A O 1
ATOM 1515 N N . VAL A 1 192 ? 1.135 0.871 0.852 1.00 97.25 192 VAL A N 1
ATOM 1516 C CA . VAL A 1 192 ? 0.946 -0.583 0.869 1.00 97.25 192 VAL A CA 1
ATOM 1517 C C . VAL A 1 192 ? -0.495 -1.023 0.563 1.00 97.25 192 VAL A C 1
ATOM 1519 O O . VAL A 1 192 ? -0.707 -2.027 -0.112 1.00 97.25 192 VAL A O 1
ATOM 1522 N N . ILE A 1 193 ? -1.492 -0.256 1.002 1.00 98.00 193 ILE A N 1
ATOM 1523 C CA . ILE A 1 193 ? -2.913 -0.531 0.776 1.00 98.00 193 ILE A CA 1
ATOM 1524 C C . ILE A 1 193 ? -3.250 -0.249 -0.688 1.00 98.00 193 ILE A C 1
ATOM 1526 O O . ILE A 1 193 ? -3.887 -1.075 -1.345 1.00 98.00 193 ILE A O 1
ATOM 1530 N N . ASP A 1 194 ? -2.771 0.881 -1.218 1.00 97.94 194 ASP A N 1
ATOM 1531 C CA . ASP A 1 194 ? -2.938 1.232 -2.631 1.00 97.94 194 ASP A CA 1
ATOM 1532 C C . ASP A 1 194 ? -2.291 0.182 -3.550 1.00 97.94 194 ASP A C 1
ATOM 1534 O O . ASP A 1 194 ? -2.831 -0.133 -4.613 1.00 97.94 194 ASP A O 1
ATOM 1538 N N . PHE A 1 195 ? -1.148 -0.385 -3.141 1.00 97.88 195 PHE A N 1
ATOM 1539 C CA . PHE A 1 195 ? -0.475 -1.453 -3.883 1.00 97.88 195 PHE A CA 1
ATOM 1540 C C . PHE A 1 195 ? -1.347 -2.703 -3.991 1.00 97.88 195 PHE A C 1
ATOM 1542 O O . PHE A 1 195 ? -1.594 -3.186 -5.097 1.00 97.88 195 PHE A O 1
ATOM 1549 N N . VAL A 1 196 ? -1.846 -3.204 -2.858 1.00 98.12 196 VAL A N 1
ATOM 1550 C CA . VAL A 1 196 ? -2.685 -4.411 -2.810 1.00 98.12 196 VAL A CA 1
ATOM 1551 C C . VAL A 1 196 ? -4.000 -4.191 -3.548 1.00 98.12 196 VAL A C 1
ATOM 1553 O O . VAL A 1 196 ? -4.374 -5.011 -4.383 1.00 98.12 196 VAL A O 1
ATOM 1556 N N . SER A 1 197 ? -4.654 -3.046 -3.333 1.00 97.94 197 SER A N 1
ATOM 1557 C CA . SER A 1 197 ? -5.856 -2.651 -4.077 1.00 97.94 197 SER A CA 1
ATOM 1558 C C . SER A 1 197 ? -5.630 -2.707 -5.590 1.00 97.94 197 SER A C 1
ATOM 1560 O O . SER A 1 197 ? -6.434 -3.284 -6.327 1.00 97.94 197 SER A O 1
ATOM 1562 N N . TRP A 1 198 ? -4.500 -2.182 -6.067 1.00 97.38 198 TRP A N 1
ATOM 1563 C CA . TRP A 1 198 ? -4.147 -2.193 -7.483 1.00 97.38 198 TRP A CA 1
ATOM 1564 C C . TRP A 1 198 ? -3.771 -3.587 -8.016 1.00 97.38 198 TRP A C 1
ATOM 1566 O O . TRP A 1 198 ? -4.142 -3.946 -9.142 1.00 97.38 198 TRP A O 1
ATOM 1576 N N . MET A 1 199 ? -3.054 -4.390 -7.228 1.00 97.44 199 MET A N 1
ATOM 1577 C CA . MET A 1 199 ? -2.666 -5.751 -7.599 1.00 97.44 199 MET A CA 1
ATOM 1578 C C . MET A 1 199 ? -3.873 -6.683 -7.691 1.00 97.44 199 MET A C 1
ATOM 1580 O O . MET A 1 199 ? -4.045 -7.348 -8.718 1.00 97.44 199 MET A O 1
ATOM 1584 N N . GLU A 1 200 ? -4.741 -6.669 -6.684 1.00 97.38 200 GLU A N 1
ATOM 1585 C CA . GLU A 1 200 ? -5.919 -7.538 -6.597 1.00 97.38 200 GLU A CA 1
ATOM 1586 C C . GLU A 1 200 ? -7.128 -6.980 -7.374 1.00 97.38 200 GLU A C 1
ATOM 1588 O O . GLU A 1 200 ? -8.054 -7.721 -7.698 1.00 97.38 200 GLU A O 1
ATOM 1593 N N . GLY A 1 201 ? -7.112 -5.695 -7.752 1.00 96.75 201 GLY A N 1
ATOM 1594 C CA . GLY A 1 201 ? -8.215 -5.053 -8.474 1.00 96.75 201 GLY A CA 1
ATOM 1595 C C . GLY A 1 201 ? -9.453 -4.831 -7.601 1.00 96.75 201 GLY A C 1
ATOM 1596 O O . GLY A 1 201 ? -10.577 -4.902 -8.098 1.00 96.75 201 GLY A O 1
ATOM 1597 N N . ILE A 1 202 ? -9.240 -4.586 -6.308 1.00 97.62 202 ILE A N 1
ATOM 1598 C CA . ILE A 1 202 ? -10.281 -4.376 -5.293 1.00 97.62 202 ILE A CA 1
ATOM 1599 C C . ILE A 1 202 ? -10.288 -2.926 -4.808 1.00 97.62 202 ILE A C 1
ATOM 1601 O O . ILE A 1 202 ? -9.325 -2.189 -5.014 1.00 97.62 202 ILE A O 1
ATOM 1605 N N . ASP A 1 203 ? -11.371 -2.505 -4.155 1.00 97.00 203 ASP A N 1
ATOM 1606 C CA . ASP A 1 203 ? -11.445 -1.172 -3.551 1.00 97.00 203 ASP A CA 1
ATOM 1607 C C . ASP A 1 203 ? -10.410 -1.002 -2.425 1.00 97.00 203 ASP A C 1
ATOM 1609 O O . ASP A 1 203 ? -10.099 -1.952 -1.704 1.00 97.00 203 ASP A O 1
ATOM 1613 N N . VAL A 1 204 ? -9.892 0.217 -2.255 1.00 96.25 204 VAL A N 1
ATOM 1614 C CA . VAL A 1 204 ? -8.855 0.532 -1.259 1.00 96.25 204 VAL A CA 1
ATOM 1615 C C . VAL A 1 204 ? -9.336 0.229 0.167 1.00 96.25 204 VAL A C 1
ATOM 1617 O O . VAL A 1 204 ? -8.565 -0.266 0.989 1.00 96.25 204 VAL A O 1
ATOM 1620 N N . THR A 1 205 ? -10.620 0.448 0.469 1.00 95.69 205 THR A N 1
ATOM 1621 C CA . THR A 1 205 ? -11.194 0.127 1.786 1.00 95.69 205 THR A CA 1
ATOM 1622 C C . THR A 1 205 ? -11.244 -1.379 2.045 1.00 95.69 205 THR A C 1
ATOM 1624 O O . THR A 1 205 ? -10.963 -1.819 3.161 1.00 95.69 205 THR A O 1
ATOM 1627 N N . ILE A 1 206 ? -11.533 -2.173 1.008 1.00 96.00 206 ILE A N 1
ATOM 1628 C CA . ILE A 1 206 ? -11.527 -3.638 1.068 1.00 96.00 206 ILE A CA 1
ATOM 1629 C C . ILE A 1 206 ? -10.092 -4.134 1.256 1.00 96.00 206 ILE A C 1
ATOM 1631 O O . ILE A 1 206 ? -9.848 -4.912 2.170 1.00 96.00 206 ILE A O 1
ATOM 1635 N N . ALA A 1 207 ? -9.132 -3.613 0.485 1.00 97.75 207 ALA A N 1
ATOM 1636 C CA . ALA A 1 207 ? -7.718 -3.958 0.639 1.00 97.75 207 ALA A CA 1
ATOM 1637 C C . ALA A 1 207 ? -7.198 -3.661 2.055 1.00 97.75 207 ALA A C 1
ATOM 1639 O O . ALA A 1 207 ? -6.486 -4.475 2.640 1.00 97.75 207 ALA A O 1
ATOM 1640 N N . ALA A 1 208 ? -7.581 -2.518 2.638 1.00 96.81 208 ALA A N 1
ATOM 1641 C CA . ALA A 1 208 ? -7.198 -2.164 4.004 1.00 96.81 208 ALA A CA 1
ATOM 1642 C C . ALA A 1 208 ? -7.766 -3.148 5.033 1.00 96.81 208 ALA A C 1
ATOM 1644 O O . ALA A 1 208 ? -7.057 -3.553 5.952 1.00 96.81 208 ALA A O 1
ATOM 1645 N N . ARG A 1 209 ? -9.038 -3.532 4.886 1.00 95.31 209 ARG A N 1
ATOM 1646 C CA . ARG A 1 209 ? -9.676 -4.507 5.774 1.00 95.31 209 ARG A CA 1
ATOM 1647 C C . ARG A 1 209 ? -9.015 -5.877 5.650 1.00 95.31 209 ARG A C 1
ATOM 1649 O O . ARG A 1 209 ? -8.644 -6.445 6.670 1.00 95.31 209 ARG A O 1
ATOM 1656 N N . ASP A 1 210 ? -8.809 -6.363 4.431 1.00 96.25 210 ASP A N 1
ATOM 1657 C CA . ASP A 1 210 ? -8.222 -7.679 4.184 1.00 96.25 210 ASP A CA 1
ATOM 1658 C C . ASP A 1 210 ? -6.777 -7.747 4.714 1.00 96.25 210 ASP A C 1
ATOM 1660 O O . ASP A 1 210 ? -6.400 -8.718 5.366 1.00 96.25 210 ASP A O 1
ATOM 1664 N N . LEU A 1 211 ? -5.977 -6.687 4.534 1.00 96.62 211 LEU A N 1
ATOM 1665 C CA . LEU A 1 211 ? -4.655 -6.577 5.163 1.00 96.62 211 LEU A CA 1
ATOM 1666 C C . LEU A 1 211 ? -4.743 -6.579 6.693 1.00 96.62 211 LEU A C 1
ATOM 1668 O O . LEU A 1 211 ? -3.944 -7.226 7.367 1.00 96.62 211 LEU A O 1
ATOM 1672 N N . ALA A 1 212 ? -5.716 -5.877 7.267 1.00 95.62 212 ALA A N 1
ATOM 1673 C CA . ALA A 1 212 ? -5.886 -5.838 8.711 1.00 95.62 212 ALA A CA 1
ATOM 1674 C C . ALA A 1 212 ? -6.315 -7.197 9.296 1.00 95.62 212 ALA A C 1
ATOM 1676 O O . ALA A 1 212 ? -5.847 -7.568 10.372 1.00 95.62 212 ALA A O 1
ATOM 1677 N N . GLU A 1 213 ? -7.144 -7.964 8.586 1.00 94.38 213 GLU A N 1
ATOM 1678 C CA . GLU A 1 213 ? -7.480 -9.352 8.929 1.00 94.38 213 GLU A CA 1
ATOM 1679 C C . GLU A 1 213 ? -6.249 -10.267 8.835 1.00 94.38 213 GLU A C 1
ATOM 1681 O O . GLU A 1 213 ? -5.966 -11.010 9.777 1.00 94.38 213 GLU A O 1
ATOM 1686 N N . ARG A 1 214 ? -5.447 -10.158 7.762 1.00 94.50 214 ARG A N 1
ATOM 1687 C CA . ARG A 1 214 ? -4.188 -10.919 7.597 1.00 94.50 214 ARG A CA 1
ATOM 1688 C C . ARG A 1 214 ? -3.187 -10.640 8.725 1.00 94.50 214 ARG A C 1
ATOM 1690 O O . ARG A 1 214 ? -2.530 -11.563 9.203 1.00 94.50 214 ARG A O 1
ATOM 1697 N N . ALA A 1 215 ? -3.113 -9.396 9.199 1.00 93.75 215 ALA A N 1
ATOM 1698 C CA . ALA A 1 215 ? -2.286 -9.010 10.343 1.00 93.75 215 ALA A CA 1
ATOM 1699 C C . ALA A 1 215 ? -2.905 -9.360 11.713 1.00 93.75 215 ALA A C 1
ATOM 1701 O O . ALA A 1 215 ? -2.291 -9.094 12.750 1.00 93.75 215 ALA A O 1
ATOM 1702 N N . GLY A 1 216 ? -4.116 -9.927 11.754 1.00 92.38 216 GLY A N 1
ATOM 1703 C CA . GLY A 1 216 ? -4.836 -10.221 12.996 1.00 92.38 216 GLY A CA 1
ATOM 1704 C C . GLY A 1 216 ? -5.229 -8.971 13.795 1.00 92.38 216 GLY A C 1
ATOM 1705 O O . GLY A 1 216 ? -5.436 -9.053 15.008 1.00 92.38 216 GLY A O 1
ATOM 1706 N N . LEU A 1 217 ? -5.300 -7.808 13.138 1.00 88.50 217 LEU A N 1
ATOM 1707 C CA . LEU A 1 217 ? -5.809 -6.557 13.710 1.00 88.50 217 LEU A CA 1
ATOM 1708 C C . LEU A 1 217 ? -7.336 -6.594 13.838 1.00 88.50 217 LEU A C 1
ATOM 1710 O O . LEU A 1 217 ? -7.901 -5.965 14.737 1.00 88.50 217 LEU A O 1
ATOM 1714 N N . LEU A 1 218 ? -7.973 -7.335 12.930 1.00 86.56 218 LEU A N 1
ATOM 1715 C CA . LEU A 1 218 ? -9.401 -7.622 12.872 1.00 86.56 218 LEU A CA 1
ATOM 1716 C C . LEU A 1 218 ? -9.611 -9.143 12.960 1.00 86.56 218 LEU A C 1
ATOM 1718 O O . LEU A 1 218 ? -8.690 -9.911 12.679 1.00 86.56 218 LEU A O 1
ATOM 1722 N N . LYS A 1 219 ? -10.801 -9.569 13.383 1.00 69.88 219 LYS A N 1
ATOM 1723 C CA . LYS A 1 219 ? -11.218 -10.973 13.444 1.00 69.88 219 LYS A CA 1
ATOM 1724 C C . LYS A 1 219 ? -12.553 -11.148 12.746 1.00 69.88 219 LYS A C 1
ATOM 1726 O O . LYS A 1 219 ? -13.362 -10.199 12.840 1.00 69.88 219 LYS A O 1
#

pLDDT: mean 71.82, std 21.41, range [38.19, 98.12]